Protein AF-A0A368FQ56-F1 (afdb_monomer_lite)

Structure (mmCIF, N/CA/C/O backbone):
data_AF-A0A368FQ56-F1
#
_entry.id   AF-A0A368FQ56-F1
#
loop_
_atom_site.group_PDB
_atom_site.id
_atom_site.type_symbol
_atom_site.label_atom_id
_atom_site.label_alt_id
_atom_site.label_comp_id
_atom_site.label_asym_id
_atom_site.label_entity_id
_atom_site.label_seq_id
_atom_site.pdbx_PDB_ins_code
_atom_site.Cartn_x
_atom_site.Cartn_y
_atom_site.Cartn_z
_atom_site.occupancy
_atom_site.B_iso_or_equiv
_atom_site.auth_seq_id
_atom_site.auth_comp_id
_atom_site.auth_asym_id
_atom_site.auth_atom_id
_atom_site.pdbx_PDB_model_num
ATOM 1 N N . MET A 1 1 ? 8.717 9.131 -74.809 1.00 41.66 1 MET A N 1
ATOM 2 C CA . MET A 1 1 ? 8.271 9.823 -73.582 1.00 41.66 1 MET A CA 1
ATOM 3 C C . MET A 1 1 ? 9.511 10.234 -72.811 1.00 41.66 1 MET A C 1
ATOM 5 O O . MET A 1 1 ? 10.358 9.386 -72.573 1.00 41.66 1 MET A O 1
ATOM 9 N N . LYS A 1 2 ? 9.653 11.534 -72.541 1.00 42.66 2 LYS A N 1
ATOM 10 C CA . LYS A 1 2 ? 10.714 12.119 -71.710 1.00 42.66 2 LYS A CA 1
ATOM 11 C C . LYS A 1 2 ? 10.345 11.918 -70.238 1.00 42.66 2 LYS A C 1
ATOM 13 O O . LYS A 1 2 ? 9.193 12.180 -69.903 1.00 42.66 2 LYS A O 1
ATOM 18 N N . ILE A 1 3 ? 11.288 11.494 -69.399 1.00 42.38 3 ILE A N 1
ATOM 19 C CA . ILE A 1 3 ? 11.217 11.649 -67.939 1.00 42.38 3 ILE A CA 1
ATOM 20 C C . ILE A 1 3 ? 12.633 11.995 -67.458 1.00 42.38 3 ILE A C 1
ATOM 22 O O . ILE A 1 3 ? 13.556 11.201 -67.629 1.00 42.38 3 ILE A O 1
ATOM 26 N N . ASP A 1 4 ? 12.783 13.206 -66.926 1.00 38.09 4 ASP A N 1
ATOM 27 C CA . ASP A 1 4 ? 14.009 13.772 -66.355 1.00 38.09 4 ASP A CA 1
ATOM 28 C C . ASP A 1 4 ? 14.318 13.188 -64.958 1.00 38.09 4 ASP A C 1
ATOM 30 O O . ASP A 1 4 ? 13.385 12.839 -64.226 1.00 38.09 4 ASP A O 1
ATOM 34 N N . PRO A 1 5 ? 15.591 13.130 -64.519 1.00 49.84 5 PRO A N 1
ATOM 35 C CA . PRO A 1 5 ? 15.932 12.857 -63.129 1.00 49.84 5 PRO A CA 1
ATOM 36 C C . PRO A 1 5 ? 15.922 14.149 -62.288 1.00 49.84 5 PRO A C 1
ATOM 38 O O . PRO A 1 5 ? 16.496 15.172 -62.655 1.00 49.84 5 PRO A O 1
ATOM 41 N N . SER A 1 6 ? 15.263 14.078 -61.130 1.00 39.19 6 SER A N 1
ATOM 42 C CA . SER A 1 6 ? 15.108 15.159 -60.146 1.00 39.19 6 SER A CA 1
ATOM 43 C C . SER A 1 6 ? 16.442 15.562 -59.485 1.00 39.19 6 SER A C 1
ATOM 45 O O . SER A 1 6 ? 17.141 14.682 -58.977 1.00 39.19 6 SER A O 1
ATOM 47 N N . PRO A 1 7 ? 16.775 16.865 -59.378 1.00 48.88 7 PRO A N 1
ATOM 48 C CA . PRO A 1 7 ? 17.909 17.353 -58.598 1.00 48.88 7 PRO A CA 1
ATOM 49 C C . PRO A 1 7 ? 17.461 17.673 -57.164 1.00 48.88 7 PRO A C 1
ATOM 51 O O . PRO A 1 7 ? 16.471 18.371 -56.954 1.00 48.88 7 PRO A O 1
ATOM 54 N N . GLY A 1 8 ? 18.171 17.167 -56.155 1.00 39.09 8 GLY A N 1
ATOM 55 C CA . GLY A 1 8 ? 17.802 17.447 -54.765 1.00 39.09 8 GLY A CA 1
ATOM 56 C C . GLY A 1 8 ? 18.634 16.739 -53.704 1.00 39.09 8 GLY A C 1
ATOM 57 O O . GLY A 1 8 ? 18.076 16.266 -52.722 1.00 39.09 8 GLY A O 1
ATOM 58 N N . ALA A 1 9 ? 19.950 16.646 -53.892 1.00 37.28 9 ALA A N 1
ATOM 59 C CA . ALA A 1 9 ? 20.878 16.353 -52.806 1.00 37.28 9 ALA A CA 1
ATOM 60 C C . ALA A 1 9 ? 21.742 17.598 -52.604 1.00 37.28 9 ALA A C 1
ATOM 62 O O . ALA A 1 9 ? 22.669 17.859 -53.367 1.00 37.28 9 ALA A O 1
ATOM 63 N N . THR A 1 10 ? 21.384 18.412 -51.616 1.00 44.00 10 THR A N 1
ATOM 64 C CA . THR A 1 10 ? 22.212 19.510 -51.122 1.00 44.00 10 THR A CA 1
ATOM 65 C C . THR A 1 10 ? 23.505 18.908 -50.576 1.00 44.00 10 THR A C 1
ATOM 67 O O . THR A 1 10 ? 23.530 18.355 -49.477 1.00 44.00 10 THR A O 1
ATOM 70 N N . ALA A 1 11 ? 24.574 18.974 -51.367 1.00 46.12 11 ALA A N 1
ATOM 71 C CA . ALA A 1 11 ? 25.928 18.773 -50.885 1.00 46.12 11 ALA A CA 1
ATOM 72 C C . ALA A 1 11 ? 26.263 19.948 -49.954 1.00 46.12 11 ALA A C 1
ATOM 74 O O . ALA A 1 11 ? 26.478 21.069 -50.413 1.00 46.12 11 ALA A O 1
ATOM 75 N N . LEU A 1 12 ? 26.237 19.702 -48.642 1.00 46.72 12 LEU A N 1
ATOM 76 C CA . LEU A 1 12 ? 26.896 20.579 -47.677 1.00 46.72 12 LEU A CA 1
ATOM 77 C C . LEU A 1 12 ? 28.390 20.562 -47.997 1.00 46.72 12 LEU A C 1
ATOM 79 O O . LEU A 1 12 ? 28.964 19.496 -48.224 1.00 46.72 12 LEU A O 1
ATOM 83 N N . SER A 1 13 ? 28.987 21.746 -48.104 1.00 50.53 13 SER A N 1
ATOM 84 C CA . SER A 1 13 ? 30.355 21.887 -48.589 1.00 50.53 13 SER A CA 1
ATOM 85 C C . SER A 1 13 ? 31.344 21.225 -47.624 1.00 50.53 13 SER A C 1
ATOM 87 O O . SER A 1 13 ? 31.240 21.391 -46.410 1.00 50.53 13 SER A O 1
ATOM 89 N N . GLU A 1 14 ? 32.341 20.520 -48.162 1.00 54.88 14 GLU A N 1
ATOM 90 C CA . GLU A 1 14 ? 33.406 19.852 -47.391 1.00 54.88 14 GLU A CA 1
ATOM 91 C C . GLU A 1 14 ? 34.167 20.817 -46.453 1.00 54.88 14 GLU A C 1
ATOM 93 O O . GLU A 1 14 ? 34.749 20.395 -45.456 1.00 54.88 14 GLU A O 1
ATOM 98 N N . LYS A 1 15 ? 34.087 22.133 -46.704 1.00 53.28 15 LYS A N 1
ATOM 99 C CA . LYS A 1 15 ? 34.683 23.187 -45.868 1.00 53.28 15 LYS A CA 1
ATOM 100 C C . LYS A 1 15 ? 33.941 23.430 -44.547 1.00 53.28 15 LYS A C 1
ATOM 102 O O . LYS A 1 15 ? 34.582 23.757 -43.556 1.00 53.28 15 LYS A O 1
ATOM 107 N N . GLU A 1 16 ? 32.622 23.230 -44.490 1.00 52.03 16 GLU A N 1
ATOM 108 C CA . GLU A 1 16 ? 31.846 23.390 -43.244 1.00 52.03 16 GLU A CA 1
ATOM 109 C C . GLU A 1 16 ? 32.043 22.194 -42.296 1.00 52.03 16 GLU A C 1
ATOM 111 O O . GLU A 1 16 ? 31.983 22.336 -41.074 1.00 52.03 16 GLU A O 1
ATOM 116 N N . THR A 1 17 ? 32.341 21.009 -42.837 1.00 55.44 17 THR A N 1
ATOM 117 C CA . THR A 1 17 ? 32.595 19.797 -42.044 1.00 55.44 17 THR A CA 1
ATOM 118 C C . THR A 1 17 ? 33.969 19.775 -41.368 1.00 55.44 17 THR A C 1
ATOM 120 O O . THR A 1 17 ? 34.094 19.188 -40.290 1.00 55.44 17 THR A O 1
ATOM 123 N N . GLU A 1 18 ? 34.982 20.439 -41.934 1.00 57.78 18 GLU A N 1
ATOM 124 C CA . GLU A 1 18 ? 36.333 20.483 -41.351 1.00 57.78 18 GLU A CA 1
ATOM 125 C C . GLU A 1 18 ? 36.467 21.470 -40.176 1.00 57.78 18 GLU A C 1
ATOM 127 O O . GLU A 1 18 ? 37.227 21.203 -39.245 1.00 57.78 18 GLU A O 1
ATOM 132 N N . GLU A 1 19 ? 35.687 22.556 -40.135 1.00 60.00 19 GLU A N 1
ATOM 133 C CA . GLU A 1 19 ? 35.720 23.518 -39.016 1.00 60.00 19 GLU A CA 1
ATOM 134 C C . GLU A 1 19 ? 34.880 23.081 -37.801 1.00 60.00 19 GLU A C 1
ATOM 136 O O . GLU A 1 19 ? 35.208 23.402 -36.654 1.00 60.00 19 GLU A O 1
ATOM 141 N N . LEU A 1 20 ? 33.816 22.300 -38.015 1.00 60.41 20 LEU A N 1
ATOM 142 C CA . LEU A 1 20 ? 32.928 21.817 -36.947 1.00 60.41 20 LEU A CA 1
ATOM 143 C C . LEU A 1 20 ? 33.503 20.619 -36.172 1.00 60.41 20 LEU A C 1
ATOM 145 O O . LEU A 1 20 ? 33.199 20.443 -34.989 1.00 60.41 20 LEU A O 1
ATOM 149 N N . PHE A 1 21 ? 34.362 19.808 -36.795 1.00 69.38 21 PHE A N 1
ATOM 150 C CA . PHE A 1 21 ? 34.923 18.597 -36.184 1.00 69.38 21 PHE A CA 1
ATOM 151 C C . PHE A 1 21 ? 35.849 18.876 -34.974 1.00 69.38 21 PHE A C 1
ATOM 153 O O . PHE A 1 21 ? 35.665 18.244 -33.926 1.00 69.38 21 PHE A O 1
ATOM 160 N N . PRO A 1 22 ? 36.773 19.861 -35.015 1.00 70.81 22 PRO A N 1
ATOM 161 C CA . PRO A 1 22 ? 37.577 20.249 -33.854 1.00 70.81 22 PRO A CA 1
ATOM 162 C C . PRO A 1 22 ? 36.738 20.809 -32.697 1.00 70.81 22 PRO A C 1
ATOM 164 O O . PRO A 1 22 ? 37.077 20.599 -31.531 1.00 70.81 22 PRO A O 1
ATOM 167 N N . VAL A 1 23 ? 35.637 21.507 -32.997 1.00 70.38 23 VAL A N 1
ATOM 168 C CA . VAL A 1 23 ? 34.722 22.074 -31.991 1.00 70.38 23 VAL A CA 1
ATOM 169 C C . VAL A 1 23 ? 33.925 20.967 -31.301 1.00 70.38 23 VAL A C 1
ATOM 171 O O . VAL A 1 23 ? 33.844 20.943 -30.072 1.00 70.38 23 VAL A O 1
ATOM 174 N N . LEU A 1 24 ? 33.414 19.999 -32.068 1.00 67.94 24 LEU A N 1
ATOM 175 C CA . LEU A 1 24 ? 32.705 18.836 -31.532 1.00 67.94 24 LEU A CA 1
ATOM 176 C C . LEU A 1 24 ? 33.621 17.966 -30.659 1.00 67.94 24 LEU A C 1
ATOM 178 O O . LEU A 1 24 ? 33.216 17.502 -29.593 1.00 67.94 24 LEU A O 1
ATOM 182 N N . CYS A 1 25 ? 34.876 17.788 -31.081 1.00 71.44 25 CYS A N 1
ATOM 183 C CA . CYS A 1 25 ? 35.875 17.027 -30.335 1.00 71.44 25 CYS A CA 1
ATOM 184 C C . CYS A 1 25 ? 36.226 17.716 -29.004 1.00 71.44 25 CYS A C 1
ATOM 186 O O . CYS A 1 25 ? 36.237 17.065 -27.960 1.00 71.44 25 CYS A O 1
ATOM 188 N N . LYS A 1 26 ? 36.392 19.049 -29.003 1.00 73.69 26 LYS A N 1
ATOM 189 C CA . LYS A 1 26 ? 36.575 19.846 -27.774 1.00 73.69 26 LYS A CA 1
ATOM 190 C C . LYS A 1 26 ? 35.371 19.752 -26.836 1.00 73.69 26 LYS A C 1
ATOM 192 O O . LYS A 1 26 ? 35.560 19.617 -25.628 1.00 73.69 26 LYS A O 1
ATOM 197 N N . PHE A 1 27 ? 34.150 19.777 -27.372 1.00 74.69 27 PHE A N 1
ATOM 198 C CA . PHE A 1 27 ? 32.929 19.639 -26.575 1.00 74.69 27 PHE A CA 1
ATOM 199 C C . PHE A 1 27 ? 32.831 18.252 -25.923 1.00 74.69 27 PHE A C 1
ATOM 201 O O . PHE A 1 27 ? 32.622 18.150 -24.717 1.00 74.69 27 PHE A O 1
ATOM 208 N N . GLN A 1 28 ? 33.104 17.183 -26.677 1.00 74.88 28 GLN A N 1
ATOM 209 C CA . GLN A 1 28 ? 33.155 15.819 -26.139 1.00 74.88 28 GLN A CA 1
ATOM 210 C C . GLN A 1 28 ? 34.255 15.642 -25.085 1.00 74.88 28 GLN A C 1
ATOM 212 O O . GLN A 1 28 ? 34.084 14.894 -24.124 1.00 74.88 28 GLN A O 1
ATOM 217 N N . GLN A 1 29 ? 35.397 16.311 -25.242 1.00 77.06 29 GLN A N 1
ATOM 218 C CA . GLN A 1 29 ? 36.490 16.258 -24.271 1.00 77.06 29 GLN A CA 1
ATOM 219 C C . GLN A 1 29 ? 36.139 17.016 -22.983 1.00 77.06 29 GLN A C 1
ATOM 221 O O . GLN A 1 29 ? 36.455 16.542 -21.891 1.00 77.06 29 GLN A O 1
ATOM 226 N N . ALA A 1 30 ? 35.423 18.139 -23.099 1.00 81.06 30 ALA A N 1
ATOM 227 C CA . ALA A 1 30 ? 34.877 18.876 -21.963 1.00 81.06 30 ALA A CA 1
ATOM 228 C C . ALA A 1 30 ? 33.796 18.074 -21.221 1.00 81.06 30 ALA A C 1
ATOM 230 O O . ALA A 1 30 ? 33.823 18.020 -19.994 1.00 81.06 30 ALA A O 1
ATOM 231 N N . GLU A 1 31 ? 32.901 17.386 -21.936 1.00 85.69 31 GLU A N 1
ATOM 232 C CA . GLU A 1 31 ? 31.911 16.490 -21.324 1.00 85.69 31 GLU A CA 1
ATOM 233 C C . GLU A 1 31 ? 32.574 15.307 -20.613 1.00 85.69 31 GLU A C 1
ATOM 235 O O . GLU A 1 31 ? 32.232 15.014 -19.469 1.00 85.69 31 GLU A O 1
ATOM 240 N N . LYS A 1 32 ? 33.574 14.666 -21.234 1.00 83.75 32 LYS A N 1
ATOM 241 C CA . LYS A 1 32 ? 34.347 13.588 -20.596 1.00 83.75 32 LYS A CA 1
ATOM 242 C C . LYS A 1 32 ? 35.031 14.071 -19.320 1.00 83.75 32 LYS A C 1
ATOM 244 O O . LYS A 1 32 ? 34.942 13.398 -18.293 1.00 83.75 32 LYS A O 1
ATOM 249 N N . LYS A 1 33 ? 35.647 15.256 -19.355 1.00 89.19 33 LYS A N 1
ATOM 250 C CA . LYS A 1 33 ? 36.251 15.879 -18.173 1.00 89.19 33 LYS A CA 1
ATOM 251 C C . LYS A 1 33 ? 35.205 16.152 -17.089 1.00 89.19 33 LYS A C 1
ATOM 253 O O . LYS A 1 33 ? 35.388 15.717 -15.962 1.00 89.19 33 LYS A O 1
ATOM 258 N N . ALA A 1 34 ? 34.062 16.738 -17.444 1.00 88.75 34 ALA A N 1
ATOM 259 C CA . ALA A 1 34 ? 32.971 16.990 -16.502 1.00 88.75 34 ALA A CA 1
ATOM 260 C C . ALA A 1 34 ? 32.409 15.696 -15.883 1.00 88.75 34 ALA A C 1
ATOM 262 O O . ALA A 1 34 ? 32.071 15.665 -14.699 1.00 88.75 34 ALA A O 1
ATOM 263 N N . THR A 1 35 ? 32.325 14.605 -16.654 1.00 87.69 35 THR A N 1
ATOM 264 C CA . THR A 1 35 ? 31.934 13.296 -16.112 1.00 87.69 35 THR A CA 1
ATOM 265 C C . THR A 1 35 ? 32.999 12.701 -15.194 1.00 87.69 35 THR A C 1
ATOM 267 O O . THR A 1 35 ? 32.636 12.118 -14.177 1.00 87.69 35 THR A O 1
ATOM 270 N N . SER A 1 36 ? 34.286 12.890 -15.501 1.00 91.88 36 SER A N 1
ATOM 271 C CA . SER A 1 36 ? 35.406 12.464 -14.652 1.00 91.88 36 SER A CA 1
ATOM 272 C C . SER A 1 36 ? 35.398 13.206 -13.316 1.00 91.88 36 SER A C 1
ATOM 274 O O . SER A 1 36 ? 35.384 12.572 -12.265 1.00 91.88 36 SER A O 1
ATOM 276 N N . ASP A 1 37 ? 35.275 14.534 -13.350 1.00 91.44 37 ASP A N 1
ATOM 277 C CA . ASP A 1 37 ? 35.214 15.382 -12.155 1.00 91.44 37 ASP A CA 1
ATOM 278 C C . ASP A 1 37 ? 34.005 15.008 -11.272 1.00 91.44 37 ASP A C 1
ATOM 280 O O . ASP A 1 37 ? 34.082 14.972 -10.042 1.00 91.44 37 ASP A O 1
ATOM 284 N N . ARG A 1 38 ? 32.870 14.656 -11.896 1.00 93.06 38 ARG A N 1
ATOM 285 C CA . ARG A 1 38 ? 31.676 14.180 -11.183 1.00 93.06 38 ARG A CA 1
ATOM 286 C C . ARG A 1 38 ? 31.885 12.810 -10.533 1.00 93.06 38 ARG A C 1
ATOM 288 O O . ARG A 1 38 ? 31.357 12.582 -9.445 1.00 93.06 38 ARG A O 1
ATOM 295 N N . LEU A 1 39 ? 32.617 11.903 -11.178 1.00 91.38 39 LEU A N 1
ATOM 296 C CA . LEU A 1 39 ? 32.958 10.599 -10.602 1.00 91.38 39 LEU A CA 1
ATOM 297 C C . LEU A 1 39 ? 33.908 10.749 -9.410 1.00 91.38 39 LEU A C 1
ATOM 299 O O . LEU A 1 39 ? 33.672 10.123 -8.378 1.00 91.38 39 LEU A O 1
ATOM 303 N N . GLU A 1 40 ? 34.905 11.629 -9.503 1.00 94.44 40 GLU A N 1
ATOM 304 C CA . GLU A 1 40 ? 35.813 11.933 -8.389 1.00 94.44 40 GLU A CA 1
ATOM 305 C C . GLU A 1 40 ? 35.074 12.554 -7.194 1.00 94.44 40 GLU A C 1
ATOM 307 O O . GLU A 1 40 ? 35.331 12.190 -6.043 1.00 94.44 40 GLU A O 1
ATOM 312 N N . ALA A 1 41 ? 34.101 13.437 -7.445 1.00 94.38 41 ALA A N 1
ATOM 313 C CA . ALA A 1 41 ? 33.246 13.990 -6.396 1.00 94.38 41 ALA A CA 1
ATOM 314 C C . ALA A 1 41 ? 32.419 12.899 -5.692 1.00 94.38 41 ALA A C 1
ATOM 316 O O . ALA A 1 41 ? 32.403 12.835 -4.463 1.00 94.38 41 ALA A O 1
ATOM 317 N N . ILE A 1 42 ? 31.802 11.989 -6.455 1.00 93.62 42 ILE A N 1
ATOM 318 C CA . ILE A 1 42 ? 31.056 10.849 -5.896 1.00 93.62 42 ILE A CA 1
ATOM 319 C C . ILE A 1 42 ? 31.981 9.930 -5.085 1.00 93.62 42 ILE A C 1
ATOM 321 O O . ILE A 1 42 ? 31.589 9.429 -4.029 1.00 93.62 42 ILE A O 1
ATOM 325 N N . GLU A 1 43 ? 33.213 9.701 -5.541 1.00 94.94 43 GLU A N 1
ATOM 326 C CA . GLU A 1 43 ? 34.174 8.874 -4.811 1.00 94.94 43 GLU A CA 1
ATOM 327 C C . GLU A 1 43 ? 34.610 9.530 -3.490 1.00 94.94 43 GLU A C 1
ATOM 329 O O . GLU A 1 43 ? 34.751 8.850 -2.468 1.00 94.94 43 GLU A O 1
ATOM 334 N N . LYS A 1 44 ? 34.763 10.858 -3.476 1.00 95.94 44 LYS A N 1
ATOM 335 C CA . LYS A 1 44 ? 35.040 11.624 -2.257 1.00 95.94 44 LYS A CA 1
ATOM 336 C C . LYS A 1 44 ? 33.875 11.553 -1.267 1.00 95.94 44 LYS A C 1
ATOM 338 O O . LYS A 1 44 ? 34.113 11.293 -0.087 1.00 95.94 44 LYS A O 1
ATOM 343 N N . ASP A 1 45 ? 32.641 11.704 -1.741 1.00 93.31 45 ASP A N 1
ATOM 344 C CA . ASP A 1 45 ? 31.434 11.589 -0.914 1.00 93.31 45 ASP A CA 1
ATOM 345 C C . ASP A 1 45 ? 31.287 10.177 -0.334 1.00 93.31 45 ASP A C 1
ATOM 347 O O . ASP A 1 45 ? 30.973 10.013 0.847 1.00 93.31 45 ASP A O 1
ATOM 351 N N . ARG A 1 46 ? 31.600 9.143 -1.126 1.00 95.00 46 ARG A N 1
ATOM 352 C CA . ARG A 1 46 ? 31.642 7.755 -0.649 1.00 95.00 46 ARG A CA 1
ATOM 353 C C . ARG A 1 46 ? 32.662 7.581 0.479 1.00 95.00 46 ARG A C 1
ATOM 355 O O . ARG A 1 46 ? 32.314 7.025 1.516 1.00 95.00 46 ARG A O 1
ATOM 362 N N . LYS A 1 47 ? 33.887 8.099 0.322 1.00 96.38 47 LYS A N 1
ATOM 363 C CA . LYS A 1 47 ? 34.924 8.036 1.373 1.00 96.38 47 LYS A CA 1
ATOM 364 C C . LYS A 1 47 ? 34.491 8.766 2.649 1.00 96.38 47 LYS A C 1
ATOM 366 O O . LYS A 1 47 ? 34.745 8.271 3.745 1.00 96.38 47 LYS A O 1
ATOM 371 N N . GLN A 1 48 ? 33.815 9.909 2.530 1.00 96.25 48 GLN A N 1
ATOM 372 C CA . GLN A 1 48 ? 33.274 10.634 3.686 1.00 96.25 48 GLN A CA 1
ATOM 373 C C . GLN A 1 48 ? 32.152 9.857 4.387 1.00 96.25 48 GLN A C 1
ATOM 375 O O . GLN A 1 48 ? 32.128 9.787 5.617 1.00 96.25 48 GLN A O 1
ATOM 380 N N . ALA A 1 49 ? 31.252 9.233 3.624 1.00 93.12 49 ALA A N 1
ATOM 381 C CA . ALA A 1 49 ? 30.203 8.381 4.174 1.00 93.12 49 ALA A CA 1
ATOM 382 C C . ALA A 1 49 ? 30.789 7.159 4.901 1.00 93.12 49 ALA A C 1
ATOM 384 O O . ALA A 1 49 ? 30.355 6.844 6.009 1.00 93.12 49 ALA A O 1
ATOM 385 N N . ASP A 1 50 ? 31.819 6.523 4.336 1.00 93.88 50 ASP A N 1
ATOM 386 C CA . ASP A 1 50 ? 32.509 5.388 4.958 1.00 93.88 50 ASP A CA 1
ATOM 387 C C . ASP A 1 50 ? 33.180 5.796 6.287 1.00 93.88 50 ASP A C 1
ATOM 389 O O . ASP A 1 50 ? 33.002 5.120 7.305 1.00 93.88 50 ASP A O 1
ATOM 393 N N . GLN A 1 51 ? 33.850 6.956 6.332 1.00 96.12 51 GLN A N 1
ATOM 394 C CA . GLN A 1 51 ? 34.404 7.521 7.575 1.00 96.12 51 GLN A CA 1
ATOM 395 C C . GLN A 1 51 ? 33.315 7.808 8.622 1.00 96.12 51 GLN A C 1
ATOM 397 O O . GLN A 1 51 ? 33.504 7.560 9.817 1.00 96.12 51 GLN A O 1
ATOM 402 N N . GLN A 1 52 ? 32.152 8.306 8.193 1.00 95.25 52 GLN A N 1
ATOM 403 C CA . GLN A 1 52 ? 31.023 8.570 9.084 1.00 95.25 52 GLN A CA 1
ATOM 404 C C . GLN A 1 52 ? 30.434 7.273 9.654 1.00 95.25 52 GLN A C 1
ATOM 406 O O . GLN A 1 52 ? 30.123 7.208 10.848 1.00 95.25 52 GLN A O 1
ATOM 411 N N . VAL A 1 53 ? 30.313 6.227 8.833 1.00 95.25 53 VAL A N 1
ATOM 412 C CA . VAL A 1 53 ? 29.874 4.899 9.277 1.00 95.25 53 VAL A CA 1
ATOM 413 C C . VAL A 1 53 ? 30.852 4.337 10.308 1.00 95.25 53 VAL A C 1
ATOM 415 O O . VAL A 1 53 ? 30.406 3.881 11.360 1.00 95.25 53 VAL A O 1
ATOM 418 N N . GLU A 1 54 ? 32.162 4.441 10.075 1.00 95.56 54 GLU A N 1
ATOM 419 C CA . GLU A 1 54 ? 33.185 3.978 11.022 1.00 95.56 54 GLU A CA 1
ATOM 420 C C . GLU A 1 54 ? 33.150 4.745 12.361 1.00 95.56 54 GLU A C 1
ATOM 422 O O . GLU A 1 54 ? 33.283 4.167 13.445 1.00 95.56 54 GLU A O 1
ATOM 427 N N . ALA A 1 55 ? 32.909 6.057 12.326 1.00 94.81 55 ALA A N 1
ATOM 428 C CA . ALA A 1 55 ? 32.739 6.847 13.544 1.00 94.81 55 ALA A CA 1
ATOM 429 C C . ALA A 1 55 ? 31.492 6.411 14.340 1.00 94.81 55 ALA A C 1
ATOM 431 O O . ALA A 1 55 ? 31.526 6.301 15.573 1.00 94.81 55 ALA A O 1
ATOM 432 N N . LEU A 1 56 ? 30.385 6.130 13.645 1.00 92.81 56 LEU A N 1
ATOM 433 C CA . LEU A 1 56 ? 29.139 5.674 14.260 1.00 92.81 56 LEU A CA 1
ATOM 434 C C . LEU A 1 56 ? 29.249 4.250 14.822 1.00 92.81 56 LEU A C 1
ATOM 436 O O . LEU A 1 56 ? 28.687 3.982 15.890 1.00 92.81 56 LEU A O 1
ATOM 440 N N . THR A 1 57 ? 29.985 3.348 14.169 1.00 93.19 57 THR A N 1
ATOM 441 C CA . THR A 1 57 ? 30.235 1.995 14.692 1.00 93.19 57 THR A CA 1
ATOM 442 C C . THR A 1 57 ? 31.082 2.044 15.962 1.00 93.19 57 THR A C 1
ATOM 444 O O . THR A 1 57 ? 30.652 1.491 16.978 1.00 93.19 57 THR A O 1
ATOM 447 N N . LYS A 1 58 ? 32.182 2.812 15.978 1.00 95.56 58 LYS A N 1
ATOM 448 C CA . LYS A 1 58 ? 32.999 3.032 17.190 1.00 95.56 58 LYS A CA 1
ATOM 449 C C . LYS A 1 58 ? 32.180 3.635 18.335 1.00 95.56 58 LYS A C 1
ATOM 451 O O . LYS A 1 58 ? 32.287 3.202 19.484 1.00 95.56 58 LYS A O 1
ATOM 456 N N . ARG A 1 59 ? 31.298 4.603 18.050 1.00 93.25 59 ARG A N 1
ATOM 457 C CA . ARG A 1 59 ? 30.399 5.187 19.067 1.00 93.25 59 ARG A CA 1
ATOM 458 C C . ARG A 1 59 ? 29.416 4.158 19.628 1.00 93.25 59 ARG A C 1
ATOM 460 O O . ARG A 1 59 ? 29.158 4.150 20.831 1.00 93.25 59 ARG A O 1
ATOM 467 N N . ARG A 1 60 ? 28.877 3.280 18.779 1.00 91.81 60 ARG A N 1
ATOM 468 C CA . ARG A 1 60 ? 27.974 2.199 19.198 1.00 91.81 60 ARG A CA 1
ATOM 469 C C . ARG A 1 60 ? 28.674 1.195 20.115 1.00 91.81 60 ARG A C 1
ATOM 471 O O . ARG A 1 60 ? 28.045 0.716 21.054 1.00 91.81 60 ARG A O 1
ATOM 478 N N . GLU A 1 61 ? 29.939 0.880 19.861 1.00 91.88 61 GLU A N 1
ATOM 479 C CA . GLU A 1 61 ? 30.738 -0.009 20.715 1.00 91.88 61 GLU A CA 1
ATOM 480 C C . GLU A 1 61 ? 31.031 0.612 22.081 1.00 91.88 61 GLU A C 1
ATOM 482 O O . GLU A 1 61 ? 30.779 -0.034 23.095 1.00 91.88 61 GLU A O 1
ATOM 487 N N . ARG A 1 62 ? 31.421 1.893 22.132 1.00 90.06 62 ARG A N 1
ATOM 488 C CA . ARG A 1 62 ? 31.602 2.617 23.406 1.00 90.06 62 ARG A CA 1
ATOM 489 C C . ARG A 1 62 ? 30.345 2.580 24.275 1.00 90.06 62 ARG A C 1
ATOM 491 O O . ARG A 1 62 ? 30.424 2.267 25.455 1.00 90.06 62 ARG A O 1
ATOM 498 N N . LEU A 1 63 ? 29.174 2.827 23.685 1.00 86.69 63 LEU A N 1
ATOM 499 C CA . LEU A 1 63 ? 27.899 2.765 24.410 1.00 86.69 63 LEU A CA 1
ATOM 500 C C . LEU A 1 63 ? 27.548 1.348 24.886 1.00 86.69 63 LEU A C 1
ATOM 502 O O . LEU A 1 63 ? 26.921 1.197 25.931 1.00 86.69 63 LEU A O 1
ATOM 506 N N . LYS A 1 64 ? 27.941 0.303 24.143 1.00 89.75 64 LYS A N 1
ATOM 507 C CA . LYS A 1 64 ? 27.779 -1.086 24.597 1.00 89.75 64 LYS A CA 1
ATOM 508 C C . LYS A 1 64 ? 28.691 -1.406 25.780 1.00 89.75 64 LYS A C 1
ATOM 510 O O . LYS A 1 64 ? 28.242 -2.117 26.672 1.00 89.75 64 LYS A O 1
ATOM 515 N N . ASN A 1 65 ? 29.921 -0.896 25.788 1.00 87.56 65 ASN A N 1
ATOM 516 C CA . ASN A 1 65 ? 30.861 -1.109 26.889 1.00 87.56 65 ASN A CA 1
ATOM 517 C C . ASN A 1 65 ? 30.402 -0.375 28.153 1.00 87.56 65 ASN A C 1
ATOM 519 O O . ASN A 1 65 ? 30.247 -1.029 29.174 1.00 87.56 65 ASN A O 1
ATOM 523 N N . ILE A 1 66 ? 30.007 0.901 28.046 1.00 86.56 66 ILE A N 1
ATOM 524 C CA . ILE A 1 66 ? 29.419 1.665 29.165 1.00 86.56 66 ILE A CA 1
ATOM 525 C C . ILE A 1 66 ? 28.182 0.951 29.723 1.00 86.56 66 ILE A C 1
ATOM 527 O O . ILE A 1 66 ? 28.003 0.841 30.931 1.00 86.56 66 ILE A O 1
ATOM 531 N N . LYS A 1 67 ? 27.318 0.424 28.844 1.00 84.44 67 LYS A N 1
ATOM 532 C CA . LYS A 1 67 ? 26.142 -0.333 29.280 1.00 84.44 67 LYS A CA 1
ATOM 533 C C . LYS A 1 67 ? 26.534 -1.606 30.044 1.00 84.44 67 LYS A C 1
ATOM 535 O O . LYS A 1 67 ? 25.926 -1.887 31.070 1.00 84.44 67 LYS A O 1
ATOM 540 N N . LYS A 1 68 ? 27.534 -2.353 29.567 1.00 81.75 68 LYS A N 1
ATOM 541 C CA . LYS A 1 68 ? 28.048 -3.544 30.262 1.00 81.75 68 LYS A CA 1
ATOM 542 C C . LYS A 1 68 ? 28.668 -3.193 31.615 1.00 81.75 68 LYS A C 1
ATOM 544 O O . LYS A 1 68 ? 28.371 -3.877 32.581 1.00 81.75 68 LYS A O 1
ATOM 549 N N . GLU A 1 69 ? 29.456 -2.123 31.689 1.00 75.56 69 GLU A N 1
ATOM 550 C CA . GLU A 1 69 ? 30.047 -1.614 32.936 1.00 75.56 69 GLU A CA 1
ATOM 551 C C . GLU A 1 69 ? 28.952 -1.233 33.947 1.00 75.56 69 GLU A C 1
ATOM 553 O O . GLU A 1 69 ? 28.976 -1.708 35.078 1.00 75.56 69 GLU A O 1
ATOM 558 N N . SER A 1 70 ? 27.904 -0.519 33.514 1.00 69.12 70 SER A N 1
ATOM 559 C CA . SER A 1 70 ? 26.758 -0.187 34.378 1.00 69.12 70 SER A CA 1
ATOM 560 C C . SER A 1 70 ? 25.915 -1.402 34.802 1.00 69.12 70 SER A C 1
ATOM 562 O O . SER A 1 70 ? 25.310 -1.395 35.867 1.00 69.12 70 SER A O 1
ATOM 564 N N . GLU A 1 71 ? 25.850 -2.459 33.983 1.00 66.50 71 GLU A N 1
ATOM 565 C CA . GLU A 1 71 ? 25.162 -3.714 34.332 1.00 66.50 71 GLU A CA 1
ATOM 566 C C . GLU A 1 71 ? 26.003 -4.587 35.282 1.00 66.50 71 GLU A C 1
ATOM 568 O O . GLU A 1 71 ? 25.443 -5.409 36.011 1.00 66.50 71 GLU A O 1
ATOM 573 N N . GLN A 1 72 ? 27.326 -4.400 35.290 1.00 59.69 72 GLN A N 1
ATOM 574 C CA . GLN A 1 72 ? 28.262 -5.067 36.191 1.00 59.69 72 GLN A CA 1
ATOM 575 C C . GLN A 1 72 ? 28.284 -4.391 37.573 1.00 59.69 72 GLN A C 1
ATOM 577 O O . GLN A 1 72 ? 28.176 -5.091 38.575 1.00 59.69 72 GLN A O 1
ATOM 582 N N . GLU A 1 73 ? 28.272 -3.052 37.641 1.00 57.81 73 GLU A N 1
ATOM 583 C CA . GLU A 1 73 ? 28.170 -2.305 38.912 1.00 57.81 73 GLU A CA 1
ATOM 584 C C . GLU A 1 73 ? 26.881 -2.619 39.697 1.00 57.81 73 GLU A C 1
ATOM 586 O O . GLU A 1 73 ? 26.872 -2.579 40.923 1.00 57.81 73 GLU A O 1
ATOM 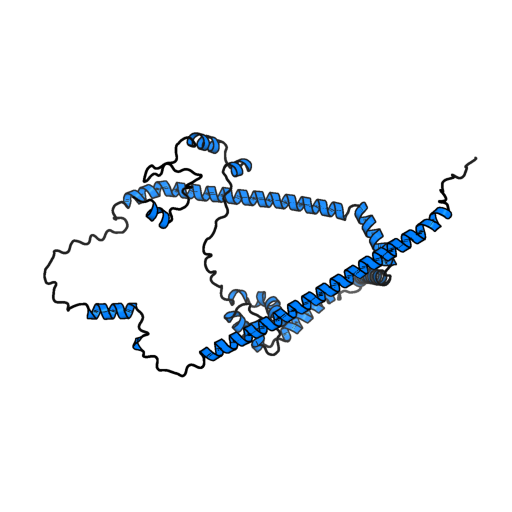591 N N . VAL A 1 74 ? 25.791 -3.002 39.020 1.00 56.41 74 VAL A N 1
ATOM 592 C CA . VAL A 1 74 ? 24.535 -3.418 39.681 1.00 56.41 74 VAL A CA 1
ATOM 593 C C . VAL A 1 74 ? 24.630 -4.829 40.292 1.00 56.41 74 VAL A C 1
ATOM 595 O O . VAL A 1 74 ? 23.803 -5.188 41.130 1.00 56.41 74 VAL A O 1
ATOM 598 N N . LYS A 1 75 ? 25.625 -5.641 39.907 1.00 49.97 75 LYS A N 1
ATOM 599 C CA . LYS A 1 75 ? 25.854 -6.988 40.464 1.00 49.97 75 LYS A CA 1
ATOM 600 C C . LYS A 1 75 ? 26.860 -7.025 41.614 1.00 49.97 75 LYS A C 1
ATOM 602 O O . LYS A 1 75 ? 26.791 -7.963 42.402 1.00 49.97 75 LYS A O 1
ATOM 607 N N . ASP A 1 76 ? 27.718 -6.017 41.748 1.00 44.34 76 ASP A N 1
ATOM 608 C CA . ASP A 1 76 ? 28.739 -5.937 42.802 1.00 44.34 76 ASP A CA 1
ATOM 609 C C . ASP A 1 76 ? 28.247 -5.203 44.069 1.00 44.34 76 ASP A C 1
ATOM 611 O O . ASP A 1 76 ? 29.008 -4.522 44.753 1.00 44.34 76 ASP A O 1
ATOM 615 N N . VAL A 1 77 ? 26.967 -5.369 44.427 1.00 44.22 77 VAL A N 1
ATOM 616 C CA . VAL A 1 77 ? 26.493 -5.091 45.792 1.00 44.22 77 VAL A CA 1
ATOM 617 C C . VAL A 1 77 ? 26.523 -6.410 46.572 1.00 44.22 77 VAL A C 1
ATOM 619 O O . VAL A 1 77 ? 25.753 -7.318 46.243 1.00 44.22 77 VAL A O 1
ATOM 622 N N . PRO A 1 78 ? 27.381 -6.561 47.600 1.00 46.50 78 PRO A N 1
ATOM 623 C CA . PRO A 1 78 ? 27.358 -7.733 48.457 1.00 46.50 78 PRO A CA 1
ATOM 624 C C . PRO A 1 78 ? 26.042 -7.773 49.227 1.00 46.50 78 PRO A C 1
ATOM 626 O O . PRO A 1 78 ? 25.577 -6.762 49.748 1.00 46.50 78 PRO A O 1
ATOM 629 N N . ASN A 1 79 ? 25.478 -8.974 49.285 1.00 43.12 79 ASN A N 1
ATOM 630 C CA . ASN A 1 79 ? 24.326 -9.394 50.068 1.00 43.12 79 ASN A CA 1
ATOM 631 C C . ASN A 1 79 ? 24.292 -8.730 51.463 1.00 43.12 79 ASN A C 1
ATOM 633 O O . ASN A 1 79 ? 24.954 -9.188 52.392 1.00 43.12 79 ASN A O 1
ATOM 637 N N . GLY A 1 80 ? 23.542 -7.635 51.589 1.00 36.69 80 GLY A N 1
ATOM 638 C CA . GLY A 1 80 ? 23.185 -7.013 52.857 1.00 36.69 80 GLY A CA 1
ATOM 639 C C . GLY A 1 80 ? 21.734 -7.350 53.162 1.00 36.69 80 GLY A C 1
ATOM 640 O O . GLY A 1 80 ? 20.859 -7.090 52.335 1.00 36.69 80 GLY A O 1
ATOM 641 N N . GLU A 1 81 ? 21.509 -7.972 54.317 1.00 44.72 81 GLU A N 1
ATOM 642 C CA . GLU A 1 81 ? 20.207 -8.350 54.867 1.00 44.72 81 GLU A CA 1
ATOM 643 C C . GLU A 1 81 ? 19.152 -7.270 54.595 1.00 44.72 81 GLU A C 1
ATOM 645 O O . GLU A 1 81 ? 19.229 -6.147 55.093 1.00 44.72 81 GLU A O 1
ATOM 650 N N . THR A 1 82 ? 18.151 -7.607 53.783 1.00 39.34 82 THR A N 1
ATOM 651 C CA . THR A 1 82 ? 16.966 -6.762 53.661 1.00 39.34 82 THR A CA 1
ATOM 652 C C . THR A 1 82 ? 16.076 -7.074 54.854 1.00 39.34 82 THR A C 1
ATOM 654 O O . THR A 1 82 ? 15.409 -8.103 54.898 1.00 39.34 82 THR A O 1
ATOM 657 N N . ASP A 1 83 ? 16.122 -6.195 55.856 1.00 42.88 83 ASP A N 1
ATOM 658 C CA . ASP A 1 83 ? 15.206 -6.182 56.994 1.00 42.88 83 ASP A CA 1
ATOM 659 C C . ASP A 1 83 ? 13.758 -6.273 56.470 1.00 42.88 83 ASP A C 1
ATOM 661 O O . ASP A 1 83 ? 13.256 -5.378 55.780 1.00 42.88 83 ASP A O 1
ATOM 665 N N . GLU A 1 84 ? 13.080 -7.389 56.767 1.00 44.94 84 GLU A N 1
ATOM 666 C CA . GLU A 1 84 ? 11.735 -7.734 56.277 1.00 44.94 84 GLU A CA 1
ATOM 667 C C . GLU A 1 84 ? 10.640 -6.724 56.688 1.00 44.94 84 GLU A C 1
ATOM 669 O O . GLU A 1 84 ? 9.472 -6.847 56.308 1.00 44.94 84 GLU A O 1
ATOM 674 N N . ARG A 1 85 ? 10.981 -5.678 57.445 1.00 53.81 85 ARG A N 1
ATOM 675 C CA . ARG A 1 85 ? 10.039 -4.661 57.934 1.00 53.81 85 ARG A CA 1
ATOM 676 C C . ARG A 1 85 ? 9.562 -3.679 56.862 1.00 53.81 85 ARG A C 1
ATOM 678 O O . ARG A 1 85 ? 8.522 -3.028 57.049 1.00 53.81 85 ARG A O 1
ATOM 685 N N . GLU A 1 86 ? 10.248 -3.577 55.725 1.00 53.81 86 GLU A N 1
ATOM 686 C CA . GLU A 1 86 ? 9.908 -2.572 54.710 1.00 53.81 86 GLU A CA 1
ATOM 687 C C . GLU A 1 86 ? 8.995 -3.057 53.577 1.00 53.81 86 GLU A C 1
ATOM 689 O O . GLU A 1 86 ? 8.326 -2.229 52.957 1.00 53.81 86 GLU A O 1
ATOM 694 N N . ASN A 1 87 ? 8.833 -4.371 53.391 1.00 53.06 87 ASN A N 1
ATOM 695 C CA . ASN A 1 87 ? 8.029 -4.947 52.301 1.00 53.06 87 ASN A CA 1
ATOM 696 C C . ASN A 1 87 ? 6.571 -5.268 52.685 1.00 53.06 87 ASN A C 1
ATOM 698 O O . ASN A 1 87 ? 5.922 -6.124 52.088 1.00 53.06 87 ASN A O 1
ATOM 702 N N . ILE A 1 88 ? 6.026 -4.578 53.690 1.00 67.62 88 ILE A N 1
ATOM 703 C CA . ILE A 1 88 ? 4.611 -4.704 54.048 1.00 67.62 88 ILE A CA 1
ATOM 704 C C . ILE A 1 88 ? 3.825 -3.692 53.204 1.00 67.62 88 ILE A C 1
ATOM 706 O O . ILE A 1 88 ? 4.014 -2.481 53.376 1.00 67.62 88 ILE A O 1
ATOM 710 N N . PRO A 1 89 ? 2.943 -4.144 52.296 1.00 74.50 89 PRO A N 1
ATOM 711 C CA . PRO A 1 89 ? 2.233 -3.253 51.395 1.00 74.50 89 PRO A CA 1
ATOM 712 C C . PRO A 1 89 ? 1.394 -2.234 52.179 1.00 74.50 89 PRO A C 1
ATOM 714 O O . PRO A 1 89 ? 0.794 -2.546 53.207 1.00 74.50 89 PRO A O 1
ATOM 717 N N . LEU A 1 90 ? 1.356 -0.993 51.684 1.00 60.41 90 LEU A N 1
ATOM 718 C CA . LEU A 1 90 ? 0.841 0.189 52.393 1.00 60.41 90 LEU A CA 1
ATOM 719 C C . LEU A 1 90 ? -0.543 -0.023 53.035 1.00 60.41 90 LEU A C 1
ATOM 721 O O . LEU A 1 90 ? -0.780 0.406 54.161 1.00 60.41 90 LEU A O 1
ATOM 725 N N . TRP A 1 91 ? -1.443 -0.736 52.353 1.00 71.19 91 TRP A N 1
ATOM 726 C CA . TRP A 1 91 ? -2.787 -1.052 52.851 1.00 71.19 91 TRP A CA 1
ATOM 727 C C . TRP A 1 91 ? -2.767 -1.885 54.142 1.00 71.19 91 TRP A C 1
ATOM 729 O O . TRP A 1 91 ? -3.606 -1.703 55.019 1.00 71.19 91 TRP A O 1
ATOM 739 N N . GLN A 1 92 ? -1.779 -2.760 54.295 1.00 75.88 92 GLN A N 1
ATOM 740 C CA . GLN A 1 92 ? -1.634 -3.656 55.434 1.00 75.88 92 GLN A CA 1
ATOM 741 C C . GLN A 1 92 ? -1.049 -2.915 56.648 1.00 75.88 92 GLN A C 1
ATOM 743 O O . GLN A 1 92 ? -1.494 -3.144 57.774 1.00 75.88 92 GLN A O 1
ATOM 748 N N . ARG A 1 93 ? -0.164 -1.928 56.423 1.00 74.81 93 ARG A N 1
ATOM 749 C CA . ARG A 1 93 ? 0.215 -0.940 57.454 1.00 74.81 93 ARG A CA 1
ATOM 750 C C . ARG A 1 93 ? -0.974 -0.086 57.881 1.00 74.81 93 ARG A C 1
ATOM 752 O O . ARG A 1 93 ? -1.173 0.089 59.074 1.00 74.81 93 ARG A O 1
ATOM 759 N N . ILE A 1 94 ? -1.793 0.388 56.939 1.00 72.31 94 ILE A N 1
ATOM 760 C CA . ILE A 1 94 ? -2.993 1.187 57.244 1.00 72.31 94 ILE A CA 1
ATOM 761 C C . ILE A 1 94 ? -3.986 0.384 58.099 1.00 72.31 94 ILE A C 1
ATOM 763 O O . ILE A 1 94 ? -4.530 0.910 59.067 1.00 72.31 94 ILE A O 1
ATOM 767 N N . ILE A 1 95 ? -4.191 -0.905 57.805 1.00 71.94 95 ILE A N 1
ATOM 768 C CA . ILE A 1 95 ? -5.058 -1.778 58.613 1.00 71.94 95 ILE A CA 1
ATOM 769 C C . ILE A 1 95 ? -4.477 -2.002 60.014 1.00 71.94 95 ILE A C 1
ATOM 771 O O . ILE A 1 95 ? -5.216 -1.911 60.994 1.00 71.94 95 ILE A O 1
ATOM 775 N N . ALA A 1 96 ? -3.174 -2.274 60.132 1.00 71.94 96 ALA A N 1
ATOM 776 C CA . ALA A 1 96 ? -2.519 -2.476 61.424 1.00 71.94 96 ALA A CA 1
ATOM 777 C C . ALA A 1 96 ? -2.528 -1.200 62.287 1.00 71.94 96 ALA A C 1
ATOM 779 O O . ALA A 1 96 ? -2.796 -1.268 63.489 1.00 71.94 96 ALA A O 1
ATOM 780 N N . GLU A 1 97 ? -2.313 -0.042 61.663 1.00 70.88 97 GLU A N 1
AT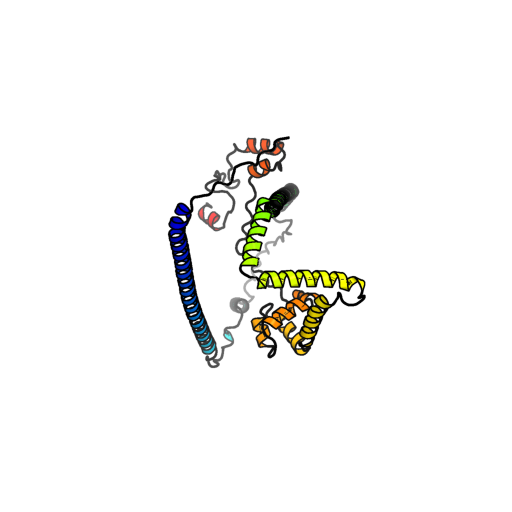OM 781 C CA . GLU A 1 97 ? -2.374 1.278 62.290 1.00 70.88 97 GLU A CA 1
ATOM 782 C C . GLU A 1 97 ? -3.800 1.595 62.758 1.00 70.88 97 GLU A C 1
ATOM 784 O O . GLU A 1 97 ? -3.991 1.981 63.905 1.00 70.88 97 GLU A O 1
ATOM 789 N N . ASN A 1 98 ? -4.827 1.337 61.939 1.00 65.81 98 ASN A N 1
ATOM 790 C CA . ASN A 1 98 ? -6.232 1.513 62.333 1.00 65.81 98 ASN A CA 1
ATOM 791 C C . ASN A 1 98 ? -6.635 0.583 63.485 1.00 65.81 98 ASN A C 1
ATOM 793 O O . ASN A 1 98 ? -7.430 0.957 64.346 1.00 65.81 98 ASN A O 1
ATOM 797 N N . LYS A 1 99 ? -6.055 -0.620 63.535 1.00 69.19 99 LYS A N 1
ATOM 798 C CA . LYS A 1 99 ? -6.294 -1.593 64.606 1.00 69.19 99 LYS A CA 1
ATOM 799 C C . LYS A 1 99 ? -5.612 -1.191 65.920 1.00 69.19 99 LYS A C 1
ATOM 801 O O . LYS A 1 99 ? -6.169 -1.461 66.977 1.00 69.19 99 LYS A O 1
ATOM 806 N N . LYS A 1 100 ? -4.453 -0.519 65.856 1.00 65.12 100 LYS A N 1
ATOM 807 C CA . LYS A 1 100 ? -3.750 0.070 67.016 1.00 65.12 100 LYS A CA 1
ATOM 808 C C . LYS A 1 100 ? -4.340 1.410 67.470 1.00 65.12 100 LYS A C 1
ATOM 810 O O . LYS A 1 100 ? -4.340 1.695 68.661 1.00 65.12 100 LYS A O 1
ATOM 815 N N . ARG A 1 101 ? -4.837 2.225 66.534 1.00 62.50 101 ARG A N 1
ATOM 816 C CA . ARG A 1 101 ? -5.443 3.543 66.792 1.00 62.50 101 ARG A CA 1
ATOM 817 C C . ARG A 1 101 ? -6.906 3.482 67.187 1.00 62.50 101 ARG A C 1
ATOM 819 O O . ARG A 1 101 ? -7.428 4.497 67.628 1.00 62.50 101 ARG A O 1
ATOM 826 N N . SER A 1 102 ? -7.574 2.340 67.035 1.00 40.88 102 SER A N 1
ATOM 827 C CA . SER A 1 102 ? -8.880 2.128 67.649 1.00 40.88 102 SER A CA 1
ATOM 828 C C . SER A 1 102 ? -8.675 1.918 69.153 1.00 40.88 102 SER A C 1
ATOM 830 O O . SER A 1 102 ? -8.321 0.803 69.544 1.00 40.88 102 SER A O 1
ATOM 832 N N . PRO A 1 103 ? -8.935 2.910 70.032 1.00 48.91 103 PRO A N 1
ATOM 833 C CA . PRO A 1 103 ? -9.180 2.588 71.428 1.00 48.91 103 PRO A CA 1
ATOM 834 C C . PRO A 1 103 ? -10.325 1.574 71.461 1.00 48.91 103 PRO A C 1
ATOM 836 O O . PRO A 1 103 ? -11.188 1.569 70.576 1.00 48.91 103 PRO A O 1
ATOM 839 N N . GLY A 1 104 ? -10.269 0.662 72.428 1.00 50.28 104 GLY A N 1
ATOM 840 C CA . GLY A 1 104 ? -11.162 -0.481 72.517 1.00 50.28 104 GLY A CA 1
ATOM 841 C C . GLY A 1 104 ? -12.619 -0.135 72.219 1.00 50.28 104 GLY A C 1
ATOM 842 O O . GLY A 1 104 ? -13.106 0.957 72.518 1.00 50.28 104 GLY A O 1
ATOM 843 N N . LYS A 1 105 ? -13.325 -1.111 71.649 1.00 52.59 105 LYS A N 1
ATOM 844 C CA . LYS A 1 105 ? -14.787 -1.186 71.660 1.00 52.59 105 LYS A CA 1
ATOM 845 C C . LYS A 1 105 ? -15.287 -1.051 73.111 1.00 52.59 105 LYS A C 1
ATOM 847 O O . LYS A 1 105 ? -15.512 -2.053 73.770 1.00 52.59 105 LYS A O 1
ATOM 852 N N . SER A 1 106 ? -15.375 0.169 73.638 1.00 50.31 106 SER A N 1
ATOM 853 C CA . SER A 1 106 ? -15.906 0.456 74.977 1.00 50.31 106 SER A CA 1
ATOM 854 C C . SER A 1 106 ? -16.263 1.935 75.199 1.00 50.31 106 SER A C 1
ATOM 856 O O . SER A 1 106 ? -16.251 2.420 76.324 1.00 50.31 106 SER A O 1
ATOM 858 N N . ARG A 1 107 ? -16.588 2.706 74.150 1.00 50.66 107 ARG A N 1
ATOM 859 C CA . ARG A 1 107 ? -17.173 4.056 74.316 1.00 50.66 107 ARG A CA 1
ATOM 860 C C . ARG A 1 107 ? -18.162 4.431 73.214 1.00 50.66 107 ARG A C 1
ATOM 862 O O . ARG A 1 107 ? -18.036 5.473 72.593 1.00 50.66 107 ARG A O 1
ATOM 869 N N . LEU A 1 108 ? -19.175 3.598 72.994 1.00 46.94 108 LEU A N 1
ATOM 870 C CA . LEU A 1 108 ? -20.430 4.019 72.354 1.00 46.94 108 LEU A CA 1
ATOM 871 C C . LEU A 1 108 ? -21.596 3.225 72.958 1.00 46.94 108 LEU A C 1
ATOM 873 O O . LEU A 1 108 ? -22.320 2.508 72.282 1.00 46.94 108 LEU A O 1
ATOM 877 N N . ALA A 1 109 ? -21.766 3.369 74.272 1.00 48.66 109 ALA A N 1
ATOM 878 C CA . ALA A 1 109 ? -23.014 3.057 74.968 1.00 48.66 109 ALA A CA 1
ATOM 879 C C . ALA A 1 109 ? -23.905 4.310 75.104 1.00 48.66 109 ALA A C 1
ATOM 881 O O . ALA A 1 109 ? -24.704 4.417 76.025 1.00 48.66 109 ALA A O 1
ATOM 882 N N . GLN A 1 110 ? -23.779 5.276 74.190 1.00 54.81 110 GLN A N 1
ATOM 883 C CA . GLN A 1 110 ? -24.805 6.293 73.978 1.00 54.81 110 GLN A CA 1
ATOM 884 C C . GLN A 1 110 ? -25.557 5.911 72.712 1.00 54.81 110 GLN A C 1
ATOM 886 O O . GLN A 1 110 ? -25.068 6.105 71.599 1.00 54.81 110 GLN A O 1
ATOM 891 N N . LYS A 1 111 ? -26.744 5.329 72.902 1.00 49.84 111 LYS A N 1
ATOM 892 C CA . LYS A 1 111 ? -27.732 5.138 71.843 1.00 49.84 111 LYS A CA 1
ATOM 893 C C . LYS A 1 111 ? -28.115 6.519 71.302 1.00 49.84 111 LYS A C 1
ATOM 895 O O . LYS A 1 111 ? -29.034 7.149 71.810 1.00 49.84 111 LYS A O 1
ATOM 900 N N . ARG A 1 112 ? -27.417 7.002 70.273 1.00 49.59 112 ARG A N 1
ATOM 901 C CA . ARG A 1 112 ? -28.078 7.882 69.307 1.00 49.59 112 ARG A CA 1
ATOM 902 C C . ARG A 1 112 ? -29.057 6.995 68.533 1.00 49.59 112 ARG A C 1
ATOM 904 O O . ARG A 1 112 ? -28.653 5.884 68.175 1.00 49.59 112 ARG A O 1
ATOM 911 N N . PRO A 1 113 ? -30.322 7.409 68.332 1.00 44.38 113 PRO A N 1
ATOM 912 C CA . PRO A 1 113 ? -31.225 6.648 67.481 1.00 44.38 113 PRO A CA 1
ATOM 913 C C . PRO A 1 113 ? -30.525 6.478 66.134 1.00 44.38 113 PRO A C 1
ATOM 915 O O . PRO A 1 113 ? -29.957 7.439 65.611 1.00 44.38 113 PRO A O 1
ATOM 918 N N . ALA A 1 114 ? -30.464 5.240 65.645 1.00 47.53 114 ALA A N 1
ATOM 919 C CA . ALA A 1 114 ? -29.909 4.958 64.335 1.00 47.53 114 ALA A CA 1
ATOM 920 C C . ALA A 1 114 ? -30.684 5.825 63.345 1.00 47.53 114 ALA A C 1
ATOM 922 O O . ALA A 1 114 ? -31.884 5.631 63.171 1.00 47.53 114 ALA A O 1
ATOM 923 N N . GLN A 1 115 ? -30.025 6.837 62.781 1.00 54.88 115 GLN A N 1
ATOM 924 C CA . GLN A 1 115 ? -30.609 7.585 61.687 1.00 54.88 115 GLN A CA 1
ATOM 925 C C . GLN A 1 115 ? -30.829 6.561 60.586 1.00 54.88 115 GLN A C 1
ATOM 927 O O . GLN A 1 115 ? -29.874 5.925 60.138 1.00 54.88 115 GLN A O 1
ATOM 932 N N . GLU A 1 116 ? -32.101 6.323 60.289 1.00 50.19 116 GLU A N 1
ATOM 933 C CA . GLU A 1 116 ? -32.570 5.315 59.358 1.00 50.19 116 GLU A CA 1
ATOM 934 C C . GLU A 1 116 ? -31.807 5.517 58.052 1.00 50.19 116 GLU A C 1
ATOM 936 O O . GLU A 1 116 ? -31.963 6.528 57.362 1.00 50.19 116 GLU A O 1
ATOM 941 N N . VAL A 1 117 ? -30.860 4.618 57.782 1.00 53.84 117 VAL A N 1
ATOM 942 C CA . VAL A 1 117 ? -30.080 4.657 56.554 1.00 53.84 117 VAL A CA 1
ATOM 943 C C . VAL A 1 117 ? -31.054 4.201 55.485 1.00 53.84 117 VAL A C 1
ATOM 945 O O . VAL A 1 117 ? -31.185 3.006 55.233 1.00 53.84 117 VAL A O 1
ATOM 948 N N . LEU A 1 118 ? -31.803 5.153 54.930 1.00 59.72 118 LEU A N 1
ATOM 949 C CA . LEU A 1 118 ? -32.626 4.942 53.752 1.00 59.72 118 LEU A CA 1
ATOM 950 C C . LEU A 1 118 ? -31.668 4.516 52.646 1.00 59.72 118 LEU A C 1
ATOM 952 O O . LEU A 1 118 ? -30.980 5.330 52.027 1.00 59.72 118 LEU A O 1
ATOM 956 N N . PHE A 1 119 ? -31.547 3.205 52.477 1.00 59.19 119 PHE A N 1
ATOM 957 C CA . PHE A 1 119 ? -30.869 2.608 51.351 1.00 59.19 119 PHE A CA 1
ATOM 958 C C . PHE A 1 119 ? -31.729 2.934 50.135 1.00 59.19 119 PHE A C 1
ATOM 960 O O . PHE A 1 119 ? -32.671 2.214 49.822 1.00 59.19 119 PHE A O 1
ATOM 967 N N . PHE A 1 120 ? -31.464 4.077 49.506 1.00 60.50 120 PHE A N 1
ATOM 968 C CA . PHE A 1 120 ? -32.074 4.388 48.227 1.00 60.50 120 PHE A CA 1
ATOM 969 C C . PHE A 1 120 ? -31.568 3.343 47.238 1.00 60.50 120 PHE A C 1
ATOM 971 O O . PHE A 1 120 ? -30.369 3.281 46.946 1.00 60.50 120 PHE A O 1
ATOM 978 N N . GLU A 1 121 ? -32.475 2.509 46.735 1.00 64.19 121 GLU A N 1
ATOM 979 C CA . GLU A 1 121 ? -32.195 1.712 45.552 1.00 64.19 121 GLU A CA 1
ATOM 980 C C . GLU A 1 121 ? -31.746 2.692 44.445 1.00 64.19 121 GLU A C 1
ATOM 982 O O . GLU A 1 121 ? -32.241 3.820 44.405 1.00 64.19 121 GLU A O 1
ATOM 987 N N . PRO A 1 122 ? -30.782 2.367 43.562 1.00 67.19 122 PRO A N 1
ATOM 988 C CA . PRO A 1 122 ? -30.224 3.340 42.611 1.00 67.19 122 PRO A CA 1
ATOM 989 C C . PRO A 1 122 ? -31.261 4.087 41.749 1.00 67.19 122 PRO A C 1
ATOM 991 O O . PRO A 1 122 ? -30.968 5.159 41.223 1.00 67.19 122 PRO A O 1
ATOM 994 N N . VAL A 1 123 ? -32.465 3.527 41.614 1.00 66.19 123 VAL A N 1
ATOM 995 C CA . VAL A 1 123 ? -33.645 4.103 40.951 1.00 66.19 123 VAL A CA 1
ATOM 996 C C . VAL A 1 123 ? -34.403 5.138 41.792 1.00 66.19 123 VAL A C 1
ATOM 998 O O . VAL A 1 123 ? -35.009 6.041 41.220 1.00 66.19 123 VAL A O 1
ATOM 1001 N N . ASP A 1 124 ? -34.312 5.053 43.115 1.00 72.81 124 ASP A N 1
ATOM 1002 C CA . ASP A 1 124 ? -35.022 5.895 44.086 1.00 72.81 124 ASP A CA 1
ATOM 1003 C C . ASP A 1 124 ? -34.187 7.091 44.556 1.00 72.81 124 ASP A C 1
ATOM 1005 O O . ASP A 1 124 ? -34.621 7.892 45.387 1.00 72.81 124 ASP A O 1
ATOM 1009 N N . ALA A 1 125 ? -32.976 7.240 44.014 1.00 77.62 125 ALA A N 1
ATOM 1010 C CA . ALA A 1 125 ? -32.144 8.402 44.265 1.00 77.62 125 ALA A CA 1
ATOM 1011 C C . ALA A 1 125 ? -32.878 9.692 43.827 1.00 77.62 125 ALA A C 1
ATOM 1013 O O . ALA A 1 125 ? -33.428 9.746 42.718 1.00 77.62 125 ALA A O 1
ATOM 1014 N N . PRO A 1 126 ? -32.866 10.762 44.646 1.00 77.62 126 PRO A N 1
ATOM 1015 C CA . PRO A 1 126 ? -33.511 12.024 44.296 1.00 77.62 126 PRO A CA 1
ATOM 1016 C C . PRO A 1 126 ? -33.073 12.530 42.910 1.00 77.62 126 PRO A C 1
ATOM 1018 O O . PRO A 1 126 ? -31.883 12.675 42.634 1.00 77.62 126 PRO A O 1
ATOM 1021 N N . GLY A 1 127 ? -34.038 12.781 42.018 1.00 77.81 127 GLY A N 1
ATOM 1022 C CA . GLY A 1 127 ? -33.799 13.243 40.641 1.00 77.81 127 GLY A CA 1
ATOM 1023 C C . GLY A 1 127 ? -33.581 12.143 39.586 1.00 77.81 127 GLY A C 1
ATOM 1024 O O . GLY A 1 127 ? -33.538 12.451 38.392 1.00 77.81 127 GLY A O 1
ATOM 1025 N N . MET A 1 128 ? -33.507 10.863 39.973 1.00 84.88 128 MET A N 1
ATOM 1026 C CA . MET A 1 128 ? -33.340 9.739 39.039 1.00 84.88 128 MET A CA 1
ATOM 1027 C C . MET A 1 128 ? -34.549 9.562 38.108 1.00 84.88 128 MET A C 1
ATOM 1029 O O . MET A 1 128 ? -34.396 9.366 36.902 1.00 84.88 128 MET A O 1
ATOM 1033 N N . SER A 1 129 ? -35.763 9.735 38.631 1.00 80.31 129 SER A N 1
ATOM 1034 C CA . SER A 1 129 ? -37.007 9.683 37.853 1.00 80.31 129 SER A CA 1
ATOM 1035 C C . SER A 1 129 ? -37.037 10.714 36.719 1.00 80.31 129 SER A C 1
ATOM 1037 O O . SER A 1 129 ? -37.483 10.415 35.608 1.00 80.31 129 SER A O 1
ATOM 1039 N N . ASP A 1 130 ? -36.520 11.920 36.965 1.00 84.25 130 ASP A N 1
ATOM 1040 C CA . ASP A 1 130 ? -36.450 12.980 35.957 1.00 84.25 130 ASP A CA 1
ATOM 1041 C C . ASP A 1 130 ? -35.350 12.715 34.927 1.00 84.25 130 ASP A C 1
ATOM 1043 O O . ASP A 1 130 ? -35.537 12.984 33.736 1.00 84.25 130 ASP A O 1
ATOM 1047 N N . LEU A 1 131 ? -34.227 12.126 35.350 1.00 84.31 131 LEU A N 1
ATOM 1048 C CA . LEU A 1 131 ? -33.175 11.668 34.445 1.00 84.31 131 LEU A CA 1
ATOM 1049 C C . LEU A 1 131 ? -33.683 10.567 33.505 1.00 84.31 131 LEU A C 1
ATOM 1051 O O . LEU A 1 131 ? -33.476 10.661 32.296 1.00 84.31 131 LEU A O 1
ATOM 1055 N N . LEU A 1 132 ? -34.403 9.568 34.022 1.00 84.56 132 LEU A N 1
ATOM 1056 C CA . LEU A 1 132 ? -34.973 8.477 33.224 1.00 84.56 132 LEU A CA 1
ATOM 1057 C C . LEU A 1 132 ? -36.020 8.985 32.220 1.00 84.56 132 LEU A C 1
ATOM 1059 O O . LEU A 1 132 ? -36.044 8.543 31.067 1.00 84.56 132 LEU A O 1
ATOM 1063 N N . LYS A 1 133 ? -36.846 9.967 32.608 1.00 85.56 133 LYS A N 1
ATOM 1064 C CA . LYS A 1 133 ? -37.778 10.647 31.690 1.00 85.56 133 LYS A CA 1
ATOM 1065 C C . LYS A 1 133 ? -37.036 11.395 30.578 1.00 85.56 133 LYS A C 1
ATOM 1067 O O . LYS A 1 133 ? -37.393 11.253 29.408 1.00 85.56 133 LYS A O 1
ATOM 1072 N N . LYS A 1 134 ? -35.970 12.132 30.913 1.00 84.69 134 LYS A N 1
ATOM 1073 C CA . LYS A 1 134 ? -35.106 12.806 29.924 1.00 84.69 134 LYS A CA 1
ATOM 1074 C C . LYS A 1 134 ? -34.395 11.802 29.016 1.00 84.69 134 LYS A C 1
ATOM 1076 O O . LYS A 1 134 ? -34.296 12.026 27.815 1.00 84.69 134 LYS A O 1
ATOM 1081 N N . GLN A 1 135 ? -33.952 10.664 29.545 1.00 84.69 135 GLN A N 1
ATOM 1082 C CA . GLN A 1 135 ? -33.306 9.611 28.763 1.00 84.69 135 GLN A CA 1
ATOM 1083 C C . GLN A 1 135 ? -34.274 8.938 27.780 1.00 84.69 135 GLN A C 1
ATOM 1085 O O . GLN A 1 135 ? -33.863 8.614 26.664 1.00 84.69 135 GLN A O 1
ATOM 1090 N N . ARG A 1 136 ? -35.557 8.770 28.138 1.00 86.88 136 ARG A N 1
ATOM 1091 C CA . ARG A 1 136 ? -36.579 8.243 27.213 1.00 86.88 136 ARG A CA 1
ATOM 1092 C C . ARG A 1 136 ? -36.739 9.109 25.965 1.00 86.88 136 ARG A C 1
ATOM 1094 O O . ARG A 1 136 ? -36.906 8.561 24.879 1.00 86.88 136 ARG A O 1
ATOM 1101 N N . THR A 1 137 ? -36.654 10.431 26.096 1.00 84.81 137 THR A N 1
ATOM 1102 C CA . THR A 1 137 ? -36.807 11.359 24.964 1.00 84.81 137 THR A CA 1
ATOM 1103 C C . THR A 1 137 ? -35.483 11.651 24.252 1.00 84.81 137 THR A C 1
ATOM 1105 O O . THR A 1 137 ? -35.452 11.772 23.028 1.00 84.81 137 THR A O 1
ATOM 1108 N N . PHE A 1 138 ? -34.372 11.719 24.988 1.00 88.06 138 PHE A N 1
ATOM 1109 C CA . PHE A 1 138 ? -33.042 11.993 24.440 1.00 88.06 138 PHE A CA 1
ATOM 1110 C C . PHE A 1 138 ? -32.407 10.773 23.758 1.00 88.06 138 PHE A C 1
ATOM 1112 O O . PHE A 1 138 ? -31.752 10.915 22.728 1.00 88.06 138 PHE A O 1
ATOM 1119 N N . GLY A 1 139 ? -32.616 9.564 24.285 1.00 87.44 139 GLY A N 1
ATOM 1120 C CA . GLY A 1 139 ? -32.000 8.333 23.781 1.00 87.44 139 GLY A CA 1
ATOM 1121 C C . GLY A 1 139 ? -32.261 8.056 22.292 1.00 87.44 139 GLY A C 1
ATOM 1122 O O . GLY A 1 139 ? -31.302 7.807 21.558 1.00 87.44 139 GLY A O 1
ATOM 1123 N N . PRO A 1 140 ? -33.517 8.126 21.806 1.00 92.88 140 PRO A N 1
ATOM 1124 C CA . PRO A 1 140 ? -33.823 7.981 20.383 1.00 92.88 140 PRO A CA 1
ATOM 1125 C C . PRO A 1 140 ? -33.160 9.057 19.514 1.00 92.88 140 PRO A C 1
ATOM 1127 O O . PRO A 1 140 ? -32.588 8.727 18.478 1.00 92.88 140 PRO A O 1
ATOM 1130 N N . LYS A 1 141 ? -33.158 10.321 19.965 1.00 90.06 141 LYS A N 1
ATOM 1131 C CA . LYS A 1 141 ? -32.507 11.438 19.256 1.00 90.06 141 LYS A CA 1
ATOM 1132 C C . LYS A 1 141 ? -30.994 11.237 19.152 1.00 90.06 141 LYS A C 1
ATOM 1134 O O . LYS A 1 141 ? -30.415 11.438 18.089 1.00 90.06 141 LYS A O 1
ATOM 1139 N N . LEU A 1 142 ? -30.357 10.770 20.228 1.00 90.06 142 LEU A N 1
ATOM 1140 C CA . LEU A 1 142 ? -28.931 10.451 20.233 1.00 90.06 142 LEU A CA 1
ATOM 1141 C C . LEU A 1 142 ? -28.605 9.318 19.253 1.00 90.06 142 LEU A C 1
ATOM 1143 O O . LEU A 1 142 ? -27.635 9.431 18.507 1.00 90.06 142 LEU A O 1
ATOM 1147 N N . ARG A 1 143 ? -29.414 8.249 19.218 1.00 92.50 143 ARG A N 1
ATOM 1148 C CA . ARG A 1 143 ? -29.232 7.153 18.251 1.00 92.50 143 ARG A CA 1
ATOM 1149 C C . ARG A 1 143 ? -29.344 7.647 16.812 1.00 92.50 143 ARG A C 1
ATOM 1151 O O . ARG A 1 143 ? -28.415 7.423 16.042 1.00 92.50 143 ARG A O 1
ATOM 1158 N N . GLN A 1 144 ? -30.390 8.407 16.489 1.00 91.25 144 GLN A N 1
ATOM 1159 C CA . GLN A 1 144 ? -30.564 8.992 15.156 1.00 91.25 144 GLN A CA 1
ATOM 1160 C C . GLN A 1 144 ? -29.392 9.900 14.764 1.00 91.25 144 GLN A C 1
ATOM 1162 O O . GLN A 1 144 ? -28.891 9.809 13.646 1.00 91.25 144 GLN A O 1
ATOM 1167 N N . MET A 1 145 ? -28.897 10.733 15.687 1.00 90.25 145 MET A N 1
ATOM 1168 C CA . MET A 1 145 ? -27.743 11.601 15.438 1.00 90.25 145 MET A CA 1
ATOM 1169 C C . MET A 1 145 ? -26.454 10.798 15.204 1.00 90.25 145 MET A C 1
ATOM 1171 O O . MET A 1 145 ? -25.672 11.121 14.308 1.00 90.25 145 MET A O 1
ATOM 1175 N N . VAL A 1 146 ? -26.216 9.740 15.985 1.00 92.56 146 VAL A N 1
ATOM 1176 C CA . VAL A 1 146 ? -25.046 8.862 15.819 1.00 92.56 146 VAL A CA 1
ATOM 1177 C C . VAL A 1 146 ? -25.110 8.114 14.487 1.00 92.56 146 VAL A C 1
ATOM 1179 O O . VAL A 1 146 ? -24.106 8.069 13.774 1.00 92.56 146 VAL A O 1
ATOM 1182 N N . GLU A 1 147 ? -26.275 7.580 14.126 1.00 92.69 147 GLU A N 1
ATOM 1183 C CA . GLU A 1 147 ? -26.519 6.909 12.846 1.00 92.69 147 GLU A CA 1
ATOM 1184 C C . GLU A 1 147 ? -26.374 7.867 11.667 1.00 92.69 147 GLU A C 1
ATOM 1186 O O . GLU A 1 147 ? -25.732 7.532 10.676 1.00 92.69 147 GLU A O 1
ATOM 1191 N N . PHE A 1 148 ? -26.919 9.080 11.769 1.00 89.94 148 PHE A N 1
ATOM 1192 C CA . PHE A 1 148 ? -26.747 10.125 10.764 1.00 89.94 148 PHE A CA 1
ATOM 1193 C C . PHE A 1 148 ? -25.267 10.470 10.575 1.00 89.94 148 PHE A C 1
ATOM 1195 O O . PHE A 1 148 ? -24.753 10.401 9.460 1.00 89.94 148 PHE A O 1
ATOM 1202 N N . ARG A 1 149 ? -24.536 10.719 11.668 1.00 84.50 149 ARG A N 1
ATOM 1203 C CA . ARG A 1 149 ? -23.095 11.000 11.610 1.00 84.50 149 ARG A CA 1
ATOM 1204 C C . ARG A 1 149 ? -22.306 9.840 11.000 1.00 84.50 149 ARG A C 1
ATOM 1206 O O . ARG A 1 149 ? -21.350 10.071 10.262 1.00 84.50 149 ARG A O 1
ATOM 1213 N N . HIS A 1 150 ? -22.681 8.599 11.308 1.00 88.38 150 HIS A N 1
ATOM 1214 C CA . HIS A 1 150 ? -22.055 7.422 10.714 1.00 88.38 150 HIS A CA 1
ATOM 1215 C C . HIS A 1 150 ? -22.339 7.326 9.211 1.00 88.38 150 HIS A C 1
ATOM 1217 O O . HIS A 1 150 ? -21.397 7.155 8.441 1.00 88.38 150 HIS A O 1
ATOM 1223 N N . ARG A 1 151 ? -23.596 7.511 8.791 1.00 91.75 151 ARG A N 1
ATOM 1224 C CA . ARG A 1 151 ? -23.999 7.513 7.377 1.00 91.75 151 ARG A CA 1
ATOM 1225 C C . ARG A 1 151 ? -23.237 8.559 6.571 1.00 91.75 151 ARG A C 1
ATOM 1227 O O . ARG A 1 151 ? -22.636 8.211 5.561 1.00 91.75 151 ARG A O 1
ATOM 1234 N N . VAL A 1 152 ? -23.183 9.798 7.061 1.00 89.25 152 VAL A N 1
ATOM 1235 C CA . VAL A 1 152 ? -22.431 10.888 6.421 1.00 89.25 152 VAL A CA 1
ATOM 1236 C C . VAL A 1 152 ? -20.953 10.524 6.284 1.00 89.25 152 VAL A C 1
ATOM 1238 O O . VAL A 1 152 ? -20.383 10.623 5.203 1.00 89.25 152 VAL A O 1
ATOM 1241 N N . LYS A 1 153 ? -20.332 10.015 7.355 1.00 87.38 153 LYS A N 1
ATOM 1242 C CA . LYS A 1 153 ? -18.924 9.599 7.331 1.00 87.38 153 LYS A CA 1
ATOM 1243 C C . LYS A 1 153 ? -18.654 8.505 6.292 1.00 87.38 153 LYS A C 1
ATOM 1245 O O . LYS A 1 153 ? -17.661 8.582 5.573 1.00 87.38 153 LYS A O 1
ATOM 1250 N N . VAL A 1 154 ? -19.513 7.488 6.227 1.00 90.31 154 VAL A N 1
ATOM 1251 C CA . VAL A 1 154 ? -19.388 6.392 5.254 1.00 90.31 154 VAL A CA 1
ATOM 1252 C C . VAL A 1 154 ? -19.568 6.911 3.828 1.00 90.31 154 VAL A C 1
ATOM 1254 O O . VAL A 1 154 ? -18.783 6.543 2.958 1.00 90.31 154 VAL A O 1
ATOM 1257 N N . ALA A 1 155 ? -20.530 7.806 3.596 1.0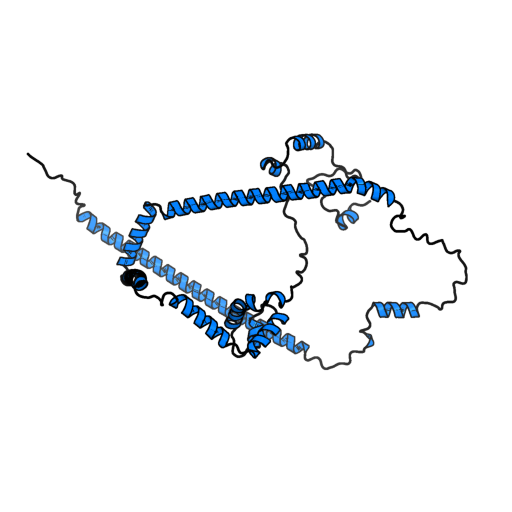0 90.06 155 ALA A N 1
ATOM 1258 C CA . ALA A 1 155 ? -20.744 8.428 2.293 1.00 90.06 155 ALA A CA 1
ATOM 1259 C C . ALA A 1 155 ? -19.523 9.242 1.833 1.00 90.06 155 ALA A C 1
ATOM 1261 O O . ALA A 1 155 ? -19.061 9.051 0.711 1.00 90.06 155 ALA A O 1
ATOM 1262 N N . CYS A 1 156 ? -18.925 10.059 2.711 1.00 86.12 156 CYS A N 1
ATOM 1263 C CA . CYS A 1 156 ? -17.692 10.791 2.397 1.00 86.12 156 CYS A CA 1
ATOM 1264 C C . CYS A 1 156 ? -16.532 9.854 2.032 1.00 86.12 156 CYS A C 1
ATOM 1266 O O . CYS A 1 156 ? -15.764 10.138 1.116 1.00 86.12 156 CYS A O 1
ATOM 1268 N N . TYR A 1 157 ? -16.378 8.735 2.745 1.00 89.19 157 TYR A N 1
ATOM 1269 C CA . TYR A 1 157 ? -15.331 7.759 2.434 1.00 89.19 157 TYR A CA 1
ATOM 1270 C C . TYR A 1 157 ? -15.562 7.071 1.098 1.00 89.19 157 TYR A C 1
ATOM 1272 O O . TYR A 1 157 ? -14.615 6.938 0.331 1.00 89.19 157 TYR A O 1
ATOM 1280 N N . LYS A 1 158 ? -16.807 6.689 0.808 1.00 91.19 158 LYS A N 1
ATOM 1281 C CA . LYS A 1 158 ? -17.173 6.092 -0.473 1.00 91.19 158 LYS A CA 1
ATOM 1282 C C . LYS A 1 158 ? -16.903 7.054 -1.633 1.00 91.19 158 LYS A C 1
ATOM 1284 O O . LYS A 1 158 ? -16.250 6.665 -2.590 1.00 91.19 158 LYS A O 1
ATOM 1289 N N . TYR A 1 159 ? -17.319 8.314 -1.504 1.00 93.06 159 TYR A N 1
ATOM 1290 C CA . TYR A 1 159 ? -17.053 9.344 -2.510 1.00 93.06 159 TYR A CA 1
ATOM 1291 C C . TYR A 1 159 ? -15.551 9.527 -2.763 1.00 93.06 159 TYR A C 1
ATOM 1293 O O . TYR A 1 159 ? -15.107 9.508 -3.908 1.00 93.06 159 TYR A O 1
ATOM 1301 N N . ASN A 1 160 ? -14.754 9.658 -1.698 1.00 92.06 160 ASN A N 1
ATOM 1302 C CA . ASN A 1 160 ? -13.306 9.799 -1.838 1.00 92.06 160 ASN A CA 1
ATOM 1303 C C . ASN A 1 160 ? -12.683 8.578 -2.520 1.00 92.06 160 ASN A C 1
ATOM 1305 O O . ASN A 1 160 ? -11.863 8.741 -3.418 1.00 92.06 160 ASN A O 1
ATOM 1309 N N . ASP A 1 161 ? -13.074 7.367 -2.125 1.00 92.62 161 ASP A N 1
ATOM 1310 C CA . ASP A 1 161 ? -12.579 6.128 -2.729 1.00 92.62 161 ASP A CA 1
ATOM 1311 C C . ASP A 1 161 ? -12.900 6.047 -4.231 1.00 92.62 161 ASP A C 1
ATOM 1313 O O . ASP A 1 161 ? -12.018 5.768 -5.046 1.00 92.62 161 ASP A O 1
ATOM 1317 N N . GLU A 1 162 ? -14.131 6.381 -4.621 1.00 93.19 162 GLU A N 1
ATOM 1318 C CA . GLU A 1 162 ? -14.565 6.421 -6.022 1.00 93.19 162 GLU A CA 1
ATOM 1319 C C . GLU A 1 162 ? -13.824 7.497 -6.830 1.00 93.19 162 GLU A C 1
ATOM 1321 O O . GLU A 1 162 ? -13.398 7.250 -7.968 1.00 93.19 162 GLU A O 1
ATOM 1326 N N . PHE A 1 163 ? -13.613 8.674 -6.234 1.00 93.38 163 PHE A N 1
ATOM 1327 C CA . PHE A 1 163 ? -12.855 9.767 -6.834 1.00 93.38 163 PHE A CA 1
ATOM 1328 C C . PHE A 1 163 ? -11.395 9.365 -7.074 1.00 93.38 163 PHE A C 1
ATOM 1330 O O . PHE A 1 163 ? -10.910 9.435 -8.206 1.00 93.38 163 PHE A O 1
ATOM 1337 N N . TYR A 1 164 ? -10.710 8.848 -6.046 1.00 94.56 164 TYR A N 1
ATOM 1338 C CA . TYR A 1 164 ? -9.330 8.369 -6.166 1.00 94.56 164 TYR A CA 1
ATOM 1339 C C . TYR A 1 164 ? -9.208 7.221 -7.166 1.00 94.56 164 TYR A C 1
ATOM 1341 O O . TYR A 1 164 ? -8.292 7.224 -7.989 1.00 94.56 164 TYR A O 1
ATOM 1349 N N . SER A 1 165 ? -10.143 6.273 -7.146 1.00 95.50 165 SER A N 1
ATOM 1350 C CA . SER A 1 165 ? -10.182 5.164 -8.101 1.00 95.50 165 SER A CA 1
ATOM 1351 C C . SER A 1 165 ? -10.325 5.658 -9.540 1.00 95.50 165 SER A C 1
ATOM 1353 O O . SER A 1 165 ? -9.708 5.118 -10.459 1.00 95.50 165 SER A O 1
ATOM 1355 N N . THR A 1 166 ? -11.103 6.716 -9.767 1.00 95.75 166 THR A N 1
ATOM 1356 C CA . THR A 1 166 ? -11.263 7.320 -11.095 1.00 95.75 166 THR A CA 1
ATOM 1357 C C . THR A 1 166 ? -10.005 8.059 -11.537 1.00 95.75 166 THR A C 1
ATOM 1359 O O . THR A 1 166 ? -9.488 7.763 -12.614 1.00 95.75 166 THR A O 1
ATOM 1362 N N . CYS A 1 167 ? -9.434 8.911 -10.683 1.00 96.50 167 CYS A N 1
ATOM 1363 C CA . CYS A 1 167 ? -8.162 9.579 -10.965 1.00 96.50 167 CYS A CA 1
ATOM 1364 C C . CYS A 1 167 ? -7.027 8.578 -11.234 1.00 96.50 167 CYS A C 1
ATOM 1366 O O . CYS A 1 167 ? -6.226 8.788 -12.144 1.00 96.50 167 CYS A O 1
ATOM 1368 N N . MET A 1 168 ? -6.974 7.470 -10.487 1.00 96.44 168 MET A N 1
ATOM 1369 C CA . MET A 1 168 ? -6.000 6.396 -10.693 1.00 96.44 168 MET A CA 1
ATOM 1370 C C . MET A 1 168 ? -6.184 5.724 -12.056 1.00 96.44 168 MET A C 1
ATOM 1372 O O . MET A 1 168 ? -5.213 5.549 -12.789 1.00 96.44 168 MET A O 1
ATOM 1376 N N . ARG A 1 169 ? -7.423 5.388 -12.441 1.00 96.88 169 ARG A N 1
ATOM 1377 C CA . ARG A 1 169 ? -7.708 4.823 -13.771 1.00 96.88 169 ARG A CA 1
ATOM 1378 C C . ARG A 1 169 ? -7.285 5.766 -14.893 1.00 96.88 169 ARG A C 1
ATOM 1380 O O . ARG A 1 169 ? -6.681 5.318 -15.865 1.00 96.88 169 ARG A O 1
ATOM 1387 N N . ASP A 1 170 ? -7.568 7.057 -14.761 1.00 96.69 170 ASP A N 1
ATOM 1388 C CA . ASP A 1 170 ? -7.178 8.047 -15.763 1.00 96.69 170 ASP A CA 1
ATOM 1389 C C . ASP A 1 170 ? -5.662 8.242 -15.824 1.00 96.69 170 ASP A C 1
ATOM 1391 O O . ASP A 1 170 ? -5.107 8.371 -16.917 1.00 96.69 170 ASP A O 1
ATOM 1395 N N . PHE A 1 171 ? -4.980 8.220 -14.678 1.00 97.00 171 PHE A N 1
ATOM 1396 C CA . PHE A 1 171 ? -3.522 8.227 -14.616 1.00 97.00 171 PHE A CA 1
ATOM 1397 C C . PHE A 1 171 ? -2.934 7.018 -15.347 1.00 97.00 171 PHE A C 1
ATOM 1399 O O . PHE A 1 171 ? -2.114 7.197 -16.244 1.00 97.00 171 PHE A O 1
ATOM 1406 N N . LEU A 1 172 ? -3.396 5.803 -15.033 1.00 97.12 172 LEU A N 1
ATOM 1407 C CA . LEU A 1 172 ? -2.922 4.580 -15.684 1.00 97.12 172 LEU A CA 1
ATOM 1408 C C . LEU A 1 172 ? -3.173 4.613 -17.193 1.00 97.12 172 LEU A C 1
ATOM 1410 O O . LEU A 1 172 ? -2.262 4.337 -17.966 1.00 97.12 172 LEU A O 1
ATOM 1414 N N . ARG A 1 173 ? -4.360 5.055 -17.626 1.00 97.44 173 ARG A N 1
ATOM 1415 C CA . ARG A 1 173 ? -4.689 5.206 -19.050 1.00 97.44 173 ARG A CA 1
ATOM 1416 C C . ARG A 1 173 ? -3.779 6.218 -19.749 1.00 97.44 173 ARG A C 1
ATOM 1418 O O . ARG A 1 173 ? -3.375 6.000 -20.888 1.00 97.44 173 ARG A O 1
ATOM 1425 N N . LYS A 1 174 ? -3.472 7.350 -19.107 1.00 97.19 174 LYS A N 1
ATOM 1426 C CA . LYS A 1 174 ? -2.545 8.356 -19.655 1.00 97.19 174 LYS A CA 1
ATOM 1427 C C . LYS A 1 174 ? -1.127 7.801 -19.758 1.00 97.19 174 LYS A C 1
ATOM 1429 O O . LYS A 1 174 ? -0.484 8.009 -20.785 1.00 97.19 174 LYS A O 1
ATOM 1434 N N . THR A 1 175 ? -0.674 7.078 -18.738 1.00 96.12 175 THR A N 1
ATOM 1435 C CA . THR A 1 175 ? 0.634 6.415 -18.723 1.00 96.12 175 THR A CA 1
ATOM 1436 C C . THR A 1 175 ? 0.727 5.388 -19.841 1.00 96.12 175 THR A C 1
ATOM 1438 O O . THR A 1 175 ? 1.623 5.494 -20.667 1.00 96.12 175 THR A O 1
ATOM 1441 N N . GLU A 1 176 ? -0.251 4.493 -19.965 1.00 96.19 176 GLU A N 1
ATOM 1442 C CA . GLU A 1 176 ? -0.306 3.488 -21.030 1.00 96.19 176 GLU A CA 1
ATOM 1443 C C . GLU A 1 176 ? -0.304 4.130 -22.427 1.00 96.19 176 GLU A C 1
ATOM 1445 O O . GLU A 1 176 ? 0.443 3.714 -23.309 1.00 96.19 176 GLU A O 1
ATOM 1450 N N . ARG A 1 177 ? -1.086 5.198 -22.638 1.00 96.12 177 ARG A N 1
ATOM 1451 C CA . ARG A 1 177 ? -1.080 5.949 -23.907 1.00 96.12 177 ARG A CA 1
ATOM 1452 C C . ARG A 1 177 ? 0.274 6.583 -24.214 1.00 96.12 177 ARG A C 1
ATOM 1454 O O . ARG A 1 177 ? 0.647 6.675 -25.381 1.00 96.12 177 ARG A O 1
ATOM 1461 N N . TRP A 1 178 ? 0.985 7.067 -23.198 1.00 93.31 178 TRP A N 1
ATOM 1462 C CA . TRP A 1 178 ? 2.316 7.643 -23.371 1.00 93.31 178 TRP A CA 1
ATOM 1463 C C . TRP A 1 178 ? 3.374 6.563 -23.619 1.00 93.31 178 TRP A C 1
ATOM 1465 O O . TRP A 1 178 ? 4.217 6.735 -24.496 1.00 93.31 178 TRP A O 1
ATOM 1475 N N . GLU A 1 179 ? 3.303 5.442 -22.900 1.00 93.00 179 GLU A N 1
ATOM 1476 C CA . GLU A 1 179 ? 4.167 4.271 -23.074 1.00 93.00 179 GLU A CA 1
ATOM 1477 C C . GLU A 1 179 ? 4.035 3.660 -24.466 1.00 93.00 179 GLU A C 1
ATOM 1479 O O . GLU A 1 179 ? 5.043 3.431 -25.133 1.00 93.00 179 GLU A O 1
ATOM 1484 N N . ASN A 1 180 ? 2.800 3.521 -24.940 1.00 93.31 180 ASN A N 1
ATOM 1485 C CA . ASN A 1 180 ? 2.473 3.026 -26.275 1.00 93.31 180 ASN A CA 1
ATOM 1486 C C . ASN A 1 180 ? 2.446 4.136 -27.337 1.00 93.31 180 ASN A C 1
ATOM 1488 O O . ASN A 1 180 ? 1.980 3.924 -28.457 1.00 93.31 180 ASN A O 1
ATOM 1492 N N . SER A 1 181 ? 2.909 5.345 -27.007 1.00 96.06 181 SER A N 1
ATOM 1493 C CA . SER A 1 181 ? 2.950 6.432 -27.977 1.00 96.06 181 SER A CA 1
ATOM 1494 C C . SER A 1 181 ? 3.977 6.108 -29.062 1.00 96.06 181 SER A C 1
ATOM 1496 O O . SER A 1 181 ? 5.140 5.871 -28.723 1.00 96.06 181 SER A O 1
ATOM 1498 N N . PRO A 1 182 ? 3.637 6.223 -30.360 1.00 94.69 182 PRO A N 1
ATOM 1499 C CA . PRO A 1 182 ? 4.570 5.914 -31.445 1.00 94.69 182 PRO A CA 1
ATOM 1500 C C . PRO A 1 182 ? 5.860 6.740 -31.353 1.00 94.69 182 PRO A C 1
ATOM 1502 O O . PRO A 1 182 ? 6.942 6.250 -31.667 1.00 94.69 182 PRO A O 1
ATOM 1505 N N . LYS A 1 183 ? 5.776 7.978 -30.839 1.00 95.69 183 LYS A N 1
ATOM 1506 C CA . LYS A 1 183 ? 6.944 8.836 -30.591 1.00 95.69 183 LYS A CA 1
ATOM 1507 C C . LYS A 1 183 ? 7.883 8.254 -29.533 1.00 95.69 183 LYS A C 1
ATOM 1509 O O . LYS A 1 183 ? 9.100 8.331 -29.705 1.00 95.69 183 LYS A O 1
ATOM 1514 N N . LYS A 1 184 ? 7.336 7.709 -28.441 1.00 94.88 184 LYS A N 1
ATOM 1515 C CA . LYS A 1 184 ? 8.128 7.077 -27.382 1.00 94.88 184 LYS A CA 1
ATOM 1516 C C . LYS A 1 184 ? 8.664 5.733 -27.855 1.00 94.88 184 LYS A C 1
ATOM 1518 O O . LYS A 1 184 ? 9.866 5.535 -27.782 1.00 94.88 184 LYS A O 1
ATOM 1523 N N . THR A 1 185 ? 7.826 4.874 -28.431 1.00 94.00 185 THR A N 1
ATOM 1524 C CA . THR A 1 185 ? 8.250 3.565 -28.948 1.00 94.00 185 THR A CA 1
ATOM 1525 C C . THR A 1 185 ? 9.380 3.696 -29.971 1.00 94.00 185 THR A C 1
ATOM 1527 O O . THR A 1 185 ? 10.380 2.994 -29.865 1.00 94.00 185 THR A O 1
ATOM 1530 N N . ALA A 1 186 ? 9.293 4.644 -30.912 1.00 95.00 186 ALA A N 1
ATOM 1531 C CA . ALA A 1 186 ? 10.362 4.893 -31.883 1.00 95.00 186 ALA A CA 1
ATOM 1532 C C . ALA A 1 186 ? 11.636 5.480 -31.246 1.00 95.00 186 ALA A C 1
ATOM 1534 O O . ALA A 1 186 ? 12.747 5.209 -31.702 1.00 95.00 186 ALA A O 1
ATOM 1535 N N . ARG A 1 187 ? 11.509 6.304 -30.197 1.00 94.56 187 ARG A N 1
ATOM 1536 C CA . ARG A 1 187 ? 12.661 6.798 -29.427 1.00 94.56 187 ARG A CA 1
ATOM 1537 C C . ARG A 1 187 ? 13.339 5.658 -28.671 1.00 94.56 187 ARG A C 1
ATOM 1539 O O . ARG A 1 187 ? 14.554 5.537 -28.752 1.00 94.56 187 ARG A O 1
ATOM 1546 N N . ASP A 1 188 ? 12.563 4.832 -27.983 1.00 93.19 188 ASP A N 1
ATOM 1547 C CA . ASP A 1 188 ? 13.059 3.712 -27.190 1.00 93.19 188 ASP A CA 1
ATOM 1548 C C . ASP A 1 188 ? 13.693 2.645 -28.090 1.00 93.19 188 ASP A C 1
ATOM 1550 O O . ASP A 1 188 ? 14.738 2.105 -27.740 1.00 93.19 188 ASP A O 1
ATOM 1554 N N . LEU A 1 189 ? 13.140 2.412 -29.287 1.00 93.12 189 LEU A N 1
ATOM 1555 C CA . LEU A 1 189 ? 13.744 1.551 -30.306 1.00 93.12 189 LEU A CA 1
ATOM 1556 C C . LEU A 1 189 ? 15.105 2.087 -30.770 1.00 93.12 189 LEU A C 1
ATOM 1558 O O . LEU A 1 189 ? 16.083 1.349 -30.742 1.00 93.12 189 LEU A O 1
ATOM 1562 N N . ARG A 1 190 ? 15.204 3.379 -31.112 1.00 93.69 190 ARG A N 1
ATOM 1563 C CA . ARG A 1 190 ? 16.489 3.993 -31.497 1.00 93.69 190 ARG A CA 1
ATOM 1564 C C . ARG A 1 190 ? 17.508 3.956 -30.363 1.00 93.69 190 ARG A C 1
ATOM 1566 O O . ARG A 1 190 ? 18.660 3.599 -30.579 1.00 93.69 190 ARG A O 1
ATOM 1573 N N . ASN A 1 191 ? 17.087 4.287 -29.143 1.00 92.56 191 ASN A N 1
ATOM 1574 C CA . ASN A 1 191 ? 17.945 4.197 -27.965 1.00 92.56 191 ASN A CA 1
ATOM 1575 C C . ASN A 1 191 ? 18.451 2.765 -27.781 1.00 92.56 191 ASN A C 1
ATOM 1577 O O . ASN A 1 191 ? 19.642 2.549 -27.571 1.00 92.56 191 ASN A O 1
ATOM 1581 N N . ARG A 1 192 ? 17.562 1.780 -27.919 1.00 89.56 192 ARG A N 1
ATOM 1582 C CA . ARG A 1 192 ? 17.910 0.365 -27.850 1.00 89.56 192 ARG A CA 1
ATOM 1583 C C . ARG A 1 192 ? 18.921 -0.036 -28.919 1.00 89.56 192 ARG A C 1
ATOM 1585 O O . ARG A 1 192 ? 19.896 -0.692 -28.579 1.00 89.56 192 ARG A O 1
ATOM 1592 N N . GLU A 1 193 ? 18.725 0.365 -30.171 1.00 90.38 193 GLU A N 1
ATOM 1593 C CA . GLU A 1 193 ? 19.669 0.096 -31.265 1.00 90.38 193 GLU A CA 1
ATOM 1594 C C . GLU A 1 193 ? 21.054 0.691 -30.981 1.00 90.38 193 GLU A C 1
ATOM 1596 O O . GLU A 1 193 ? 22.067 0.039 -31.230 1.00 90.38 193 GLU A O 1
ATOM 1601 N N . ILE A 1 194 ? 21.117 1.896 -30.401 1.00 90.38 194 ILE A N 1
ATOM 1602 C CA . ILE A 1 194 ? 22.379 2.518 -29.977 1.00 90.38 194 ILE A CA 1
ATOM 1603 C C . ILE A 1 194 ? 23.067 1.663 -28.904 1.00 90.38 194 ILE A C 1
ATOM 1605 O O . ILE A 1 194 ? 24.260 1.385 -29.031 1.00 90.38 194 ILE A O 1
ATOM 1609 N N . PHE A 1 195 ? 22.332 1.205 -27.884 1.00 86.81 195 PHE A N 1
ATOM 1610 C CA . PHE A 1 195 ? 22.886 0.343 -26.834 1.00 86.81 195 PHE A CA 1
ATOM 1611 C C . PHE A 1 195 ? 23.320 -1.025 -27.365 1.00 86.81 195 PHE A C 1
ATOM 1613 O O . PHE A 1 195 ? 24.400 -1.490 -27.021 1.00 86.81 195 PHE A O 1
ATOM 1620 N N . GLU A 1 196 ? 22.524 -1.661 -28.221 1.00 86.00 196 GLU A N 1
ATOM 1621 C CA . GLU A 1 196 ? 22.855 -2.960 -28.816 1.00 86.00 196 GLU A CA 1
ATOM 1622 C C . GLU A 1 196 ? 24.043 -2.859 -29.791 1.00 86.00 196 GLU A C 1
ATOM 1624 O O . GLU A 1 196 ? 24.806 -3.815 -29.928 1.00 86.00 196 GLU A O 1
ATOM 1629 N N . ARG A 1 197 ? 24.253 -1.694 -30.423 1.00 89.50 197 ARG A N 1
ATOM 1630 C CA . ARG A 1 197 ? 25.434 -1.415 -31.255 1.00 89.50 197 ARG A CA 1
ATOM 1631 C C . ARG A 1 197 ? 26.684 -1.123 -30.425 1.00 89.50 197 ARG A C 1
ATOM 1633 O O . ARG A 1 197 ? 27.766 -1.557 -30.804 1.00 89.50 197 ARG A O 1
ATOM 1640 N N . ALA A 1 198 ? 26.545 -0.402 -29.313 1.00 85.88 198 ALA A N 1
ATOM 1641 C CA . ALA A 1 198 ? 27.650 -0.103 -28.401 1.00 85.88 198 ALA A CA 1
ATOM 1642 C C . ALA A 1 198 ? 28.063 -1.320 -27.553 1.00 85.88 198 ALA A C 1
ATOM 1644 O O . ALA A 1 198 ? 29.236 -1.464 -27.217 1.00 85.88 198 ALA A O 1
ATOM 1645 N N . PHE A 1 199 ? 27.116 -2.211 -27.242 1.00 83.38 199 PHE A N 1
ATOM 1646 C CA . PHE A 1 199 ? 27.318 -3.396 -26.408 1.00 83.38 199 PHE A CA 1
ATOM 1647 C C . PHE A 1 199 ? 26.773 -4.660 -27.097 1.00 83.38 199 PHE A C 1
ATOM 1649 O O . PHE A 1 199 ? 25.683 -5.137 -26.763 1.00 83.38 199 PHE A O 1
ATOM 1656 N N . PRO A 1 200 ? 27.540 -5.255 -28.030 1.00 78.25 200 PRO A N 1
ATOM 1657 C CA . PRO A 1 200 ? 27.117 -6.440 -28.781 1.00 78.25 200 PRO A CA 1
ATOM 1658 C C . PRO A 1 200 ? 26.795 -7.662 -27.903 1.00 78.25 200 PRO A C 1
ATOM 1660 O O . PRO A 1 200 ? 25.956 -8.484 -28.273 1.00 78.25 200 PRO A O 1
ATOM 1663 N N . GLU A 1 201 ? 27.418 -7.767 -26.722 1.00 78.50 201 GLU A N 1
ATOM 1664 C CA . GLU A 1 201 ? 27.115 -8.780 -25.698 1.00 78.50 201 GLU A CA 1
ATOM 1665 C C . GLU A 1 201 ? 25.632 -8.733 -25.285 1.00 78.50 201 GLU A C 1
ATOM 1667 O O . GLU A 1 201 ? 24.979 -9.768 -25.197 1.00 78.50 201 GLU A O 1
ATOM 1672 N N . MET A 1 202 ? 25.061 -7.531 -25.109 1.00 76.38 202 MET A N 1
ATOM 1673 C CA . MET A 1 202 ? 23.657 -7.365 -24.705 1.00 76.38 202 MET A CA 1
ATOM 1674 C C . MET A 1 202 ? 22.681 -7.827 -25.786 1.00 76.38 202 MET A C 1
ATOM 1676 O O . MET A 1 202 ? 21.641 -8.412 -25.474 1.00 76.38 202 MET A O 1
ATOM 1680 N N . LYS A 1 203 ? 23.022 -7.596 -27.058 1.00 78.44 203 LYS A N 1
ATOM 1681 C CA . LYS A 1 203 ? 22.251 -8.107 -28.194 1.00 78.44 203 LYS A CA 1
ATOM 1682 C C . LYS A 1 203 ? 22.314 -9.635 -28.250 1.00 78.44 203 LYS A C 1
ATOM 1684 O O . LYS A 1 203 ? 21.266 -10.266 -28.367 1.00 78.44 203 LYS A O 1
ATOM 1689 N N . ARG A 1 204 ? 23.505 -10.229 -28.077 1.00 80.06 204 ARG A N 1
ATOM 1690 C CA . ARG A 1 204 ? 23.690 -11.692 -28.006 1.00 80.06 204 ARG A CA 1
ATOM 1691 C C . ARG A 1 204 ? 22.855 -12.324 -26.893 1.00 80.06 204 ARG A C 1
ATOM 1693 O O . ARG A 1 204 ? 22.086 -13.230 -27.188 1.00 80.06 204 ARG A O 1
ATOM 1700 N N . THR A 1 205 ? 22.911 -11.804 -25.667 1.00 77.25 205 THR A N 1
ATOM 1701 C CA . THR A 1 205 ? 22.129 -12.331 -24.532 1.00 77.25 205 THR A CA 1
ATOM 1702 C C . THR A 1 205 ? 20.619 -12.231 -24.766 1.00 77.25 205 THR A C 1
ATOM 1704 O O . THR A 1 205 ? 19.865 -13.130 -24.397 1.00 77.25 205 THR A O 1
ATOM 1707 N N . ARG A 1 206 ? 20.144 -11.149 -25.397 1.00 80.12 206 ARG A N 1
ATOM 1708 C CA . ARG A 1 206 ? 18.729 -10.995 -25.753 1.00 80.12 206 ARG A CA 1
ATOM 1709 C C . ARG A 1 206 ? 18.311 -11.993 -26.834 1.00 80.12 206 ARG A C 1
ATOM 1711 O O . ARG A 1 206 ? 17.284 -12.641 -26.673 1.00 80.12 206 ARG A O 1
ATOM 1718 N N . GLU A 1 207 ? 19.078 -12.114 -27.915 1.00 80.38 207 GLU A N 1
ATOM 1719 C CA . GLU A 1 207 ? 18.794 -13.062 -28.999 1.00 80.38 207 GLU A CA 1
ATOM 1720 C C . GLU A 1 207 ? 18.859 -14.512 -28.515 1.00 80.38 207 GLU A C 1
ATOM 1722 O O . GLU A 1 207 ? 18.014 -15.318 -28.886 1.00 80.38 207 GLU A O 1
ATOM 1727 N N . GLU A 1 208 ? 19.818 -14.846 -27.655 1.00 80.62 208 GLU A N 1
ATOM 1728 C CA . GLU A 1 208 ? 19.934 -16.159 -27.023 1.00 80.62 208 GLU A CA 1
ATOM 1729 C C . GLU A 1 208 ? 18.745 -16.445 -26.102 1.00 80.62 208 GLU A C 1
ATOM 1731 O O . GLU A 1 208 ? 18.165 -17.526 -26.171 1.00 80.62 208 GLU A O 1
ATOM 1736 N N . LYS A 1 209 ? 18.293 -15.454 -25.323 1.00 80.44 209 LYS A N 1
ATOM 1737 C CA . LYS A 1 209 ? 17.085 -15.571 -24.497 1.00 80.44 209 LYS A CA 1
ATOM 1738 C C . LYS A 1 209 ? 15.810 -15.690 -25.338 1.00 80.44 209 LYS A C 1
ATOM 1740 O O . LYS A 1 209 ? 14.941 -16.484 -25.003 1.00 80.44 209 LYS A O 1
ATOM 1745 N N . GLU A 1 210 ? 15.691 -14.952 -26.441 1.00 76.44 210 GLU A N 1
ATOM 1746 C CA . GLU A 1 210 ? 14.560 -15.073 -27.372 1.00 76.44 210 GLU A CA 1
ATOM 1747 C C . GLU A 1 210 ? 14.574 -16.414 -28.129 1.00 76.44 210 GLU A C 1
ATOM 1749 O O . GLU A 1 210 ? 13.506 -16.986 -28.355 1.00 76.44 210 GLU A O 1
ATOM 1754 N N . ARG A 1 211 ? 15.753 -16.952 -28.483 1.00 75.62 211 ARG A N 1
ATOM 1755 C CA . ARG A 1 211 ? 15.905 -18.308 -29.044 1.00 75.62 211 ARG A CA 1
ATOM 1756 C C . ARG A 1 211 ? 15.553 -19.378 -28.018 1.00 75.62 211 ARG A C 1
ATOM 1758 O O . ARG A 1 211 ? 14.798 -20.282 -28.350 1.00 75.62 211 ARG A O 1
ATOM 1765 N N . SER A 1 212 ? 16.029 -19.235 -26.784 1.00 73.62 212 SER A N 1
ATOM 1766 C CA . SER A 1 212 ? 15.698 -20.123 -25.668 1.00 73.62 212 SER A CA 1
ATOM 1767 C C . SER A 1 212 ? 14.183 -20.157 -25.428 1.00 73.62 212 SER A C 1
ATOM 1769 O O . SER A 1 212 ? 13.572 -21.211 -25.553 1.00 73.62 212 SER A O 1
ATOM 1771 N N . CYS A 1 213 ? 13.523 -18.995 -25.316 1.00 70.69 213 CYS A N 1
ATOM 1772 C CA . CYS A 1 213 ? 12.066 -18.930 -25.148 1.00 70.69 213 CYS A CA 1
ATOM 1773 C C . CYS A 1 213 ? 11.255 -19.481 -26.338 1.00 70.69 213 CYS A C 1
ATOM 1775 O O . CYS A 1 213 ? 10.091 -19.848 -26.169 1.00 70.69 213 CYS A O 1
ATOM 1777 N N . ARG A 1 214 ? 11.808 -19.494 -27.558 1.00 68.00 214 ARG A N 1
ATOM 1778 C CA . ARG A 1 214 ? 11.167 -20.136 -28.721 1.00 68.00 214 ARG A CA 1
ATOM 1779 C C . ARG A 1 214 ? 11.397 -21.644 -28.724 1.00 68.00 214 ARG A C 1
ATOM 1781 O O . ARG A 1 214 ? 10.462 -22.375 -29.036 1.00 68.00 214 ARG A O 1
ATOM 1788 N N . ASN A 1 215 ? 12.588 -22.098 -28.342 1.00 65.44 215 ASN A N 1
ATOM 1789 C CA . ASN A 1 215 ? 12.880 -23.515 -28.162 1.00 65.44 215 ASN A CA 1
ATOM 1790 C C . ASN A 1 215 ? 12.022 -24.130 -27.050 1.00 65.44 215 ASN A C 1
ATOM 1792 O O . ASN A 1 215 ? 11.472 -25.204 -27.268 1.00 65.44 215 ASN A O 1
ATOM 1796 N N . ASP A 1 216 ? 11.799 -23.420 -25.941 1.00 58.88 216 ASP A N 1
ATOM 1797 C CA . ASP A 1 216 ? 10.899 -23.859 -24.863 1.00 58.88 216 ASP A CA 1
ATOM 1798 C C . ASP A 1 216 ? 9.469 -24.102 -25.383 1.00 58.88 216 ASP A C 1
ATOM 1800 O O . ASP A 1 216 ? 8.827 -25.096 -25.052 1.00 58.88 216 ASP A O 1
ATOM 1804 N N . ARG A 1 217 ? 8.980 -23.254 -26.301 1.00 59.31 217 ARG A N 1
ATOM 1805 C CA . ARG A 1 217 ? 7.654 -23.423 -26.929 1.00 59.31 217 ARG A CA 1
ATOM 1806 C C . ARG A 1 217 ? 7.581 -24.568 -27.941 1.00 59.31 217 ARG A C 1
ATOM 1808 O O . ARG A 1 217 ? 6.496 -25.099 -28.158 1.00 59.31 217 ARG A O 1
ATOM 1815 N N . ILE A 1 218 ? 8.693 -24.925 -28.583 1.00 59.91 218 ILE A N 1
ATOM 1816 C CA . ILE A 1 218 ? 8.761 -26.036 -29.547 1.00 59.91 218 ILE A CA 1
ATOM 1817 C C . ILE A 1 218 ? 8.938 -27.376 -28.808 1.00 59.91 218 ILE A C 1
ATOM 1819 O O . ILE A 1 218 ? 8.346 -28.372 -29.222 1.00 59.91 218 ILE A O 1
ATOM 1823 N N . SER A 1 219 ? 9.647 -27.392 -27.673 1.00 53.56 219 SER A N 1
ATOM 1824 C CA . SER A 1 219 ? 9.797 -28.575 -26.806 1.00 53.56 219 SER A CA 1
ATOM 1825 C C . SER A 1 219 ? 8.475 -29.006 -26.151 1.00 53.56 219 SER A C 1
ATOM 1827 O O . SER A 1 219 ? 8.244 -30.195 -25.937 1.00 53.56 219 SER A O 1
ATOM 1829 N N . LEU A 1 220 ? 7.541 -28.070 -25.943 1.00 51.72 220 LEU A N 1
ATOM 1830 C CA . LEU A 1 220 ? 6.215 -28.330 -25.361 1.00 51.72 220 LEU A CA 1
ATOM 1831 C C . LEU A 1 220 ? 5.267 -29.192 -26.214 1.00 51.72 220 LEU A C 1
ATOM 1833 O O . LEU A 1 220 ? 4.232 -29.624 -25.717 1.00 51.72 220 LEU A O 1
ATOM 1837 N N . ARG A 1 221 ? 5.589 -29.475 -27.485 1.00 51.91 221 ARG A N 1
ATOM 1838 C CA . ARG A 1 221 ? 4.826 -30.437 -28.312 1.00 51.91 221 ARG A CA 1
ATOM 1839 C C . ARG A 1 221 ? 5.419 -31.850 -28.343 1.00 51.91 221 ARG A C 1
ATOM 1841 O O . ARG A 1 221 ? 4.801 -32.727 -28.939 1.00 51.91 221 ARG A O 1
ATOM 1848 N N . GLY A 1 222 ? 6.580 -32.072 -27.725 1.00 53.47 222 GLY A N 1
ATOM 1849 C CA . GLY A 1 222 ? 7.268 -33.370 -27.689 1.00 53.47 222 GLY A CA 1
ATOM 1850 C C . GLY A 1 222 ? 7.585 -33.896 -26.286 1.00 53.47 222 GLY A C 1
ATOM 1851 O O . GLY A 1 222 ? 8.164 -34.972 -26.171 1.00 53.47 222 GLY A O 1
ATOM 1852 N N . GLN A 1 223 ? 7.218 -33.171 -25.228 1.00 43.44 223 GLN A N 1
ATOM 1853 C CA . GLN A 1 223 ? 7.437 -33.578 -23.840 1.00 43.44 223 GLN A CA 1
ATOM 1854 C C . GLN A 1 223 ? 6.171 -33.361 -23.005 1.00 43.44 223 GLN A C 1
ATOM 1856 O O . GLN A 1 223 ? 5.998 -32.325 -22.369 1.00 43.44 223 GLN A O 1
ATOM 1861 N N . ASP A 1 224 ? 5.324 -34.388 -22.936 1.00 49.09 224 ASP A N 1
ATOM 1862 C CA . ASP A 1 224 ? 4.643 -34.674 -21.674 1.00 49.09 224 ASP A CA 1
ATOM 1863 C C . ASP A 1 224 ? 5.744 -35.058 -20.665 1.00 49.09 224 ASP A C 1
ATOM 1865 O O . ASP A 1 224 ? 6.301 -36.152 -20.764 1.00 49.09 224 ASP A O 1
ATOM 1869 N N . ASN A 1 225 ? 6.081 -34.123 -19.758 1.00 53.00 225 ASN A N 1
ATOM 1870 C CA . ASN A 1 225 ? 6.915 -34.241 -18.534 1.00 53.00 225 ASN A CA 1
ATOM 1871 C C . ASN A 1 225 ? 8.137 -33.307 -18.376 1.00 53.00 225 ASN A C 1
ATOM 1873 O O . ASN A 1 225 ? 9.132 -33.722 -17.782 1.00 53.00 225 ASN A O 1
ATOM 1877 N N . SER A 1 226 ? 8.104 -32.032 -18.783 1.00 53.22 226 SER A N 1
ATOM 1878 C CA . SER A 1 226 ? 9.157 -31.104 -18.309 1.00 53.22 226 SER A CA 1
ATOM 1879 C C . SER A 1 226 ? 8.806 -29.615 -18.324 1.00 53.22 226 SER A C 1
ATOM 1881 O O . SER A 1 226 ? 9.655 -28.803 -18.669 1.00 53.22 226 SER A O 1
ATOM 1883 N N . ASP A 1 227 ? 7.602 -29.235 -17.890 1.00 46.72 227 ASP A N 1
ATOM 1884 C CA . ASP A 1 227 ? 7.283 -27.825 -17.575 1.00 46.72 227 ASP A CA 1
ATOM 1885 C C . ASP A 1 227 ? 7.139 -27.568 -16.058 1.00 46.72 227 ASP A C 1
ATOM 1887 O O . ASP A 1 227 ? 6.666 -26.524 -15.616 1.00 46.72 227 ASP A O 1
ATOM 1891 N N . ASP A 1 228 ? 7.629 -28.506 -15.236 1.00 49.22 228 ASP A N 1
ATOM 1892 C CA . ASP A 1 228 ? 7.718 -28.385 -13.775 1.00 49.22 228 ASP A CA 1
ATOM 1893 C C . ASP A 1 228 ? 9.107 -27.937 -13.278 1.00 49.22 228 ASP A C 1
ATOM 1895 O O . ASP A 1 228 ? 9.300 -27.760 -12.080 1.00 49.22 228 ASP A O 1
ATOM 1899 N N . GLN A 1 229 ? 10.116 -27.722 -14.128 1.00 51.41 229 GLN A N 1
ATOM 1900 C CA . GLN A 1 229 ? 11.507 -27.635 -13.643 1.00 51.41 229 GLN A CA 1
ATOM 1901 C C . GLN A 1 229 ? 11.850 -26.324 -12.894 1.00 51.41 229 GLN A C 1
ATOM 1903 O O . GLN A 1 229 ? 12.634 -26.346 -11.941 1.00 51.41 229 GLN A O 1
ATOM 1908 N N . ALA A 1 230 ? 11.246 -25.182 -13.245 1.00 46.97 230 ALA A N 1
ATOM 1909 C CA . ALA A 1 230 ? 11.526 -23.904 -12.570 1.00 46.97 230 ALA A CA 1
ATOM 1910 C C . ALA A 1 230 ? 10.785 -23.757 -11.223 1.00 46.97 230 ALA A C 1
ATOM 1912 O O . ALA A 1 230 ? 11.335 -23.204 -10.269 1.00 46.97 230 ALA A O 1
ATOM 1913 N N . GLY A 1 231 ? 9.567 -24.302 -11.118 1.00 49.25 231 GLY A N 1
ATOM 1914 C CA . GLY A 1 231 ? 8.826 -24.411 -9.855 1.00 49.25 231 GLY A CA 1
ATOM 1915 C C . GLY A 1 231 ? 9.344 -25.544 -8.960 1.00 49.25 231 GLY A C 1
ATOM 1916 O O . GLY A 1 231 ? 9.393 -25.389 -7.739 1.00 49.25 231 GLY A O 1
ATOM 1917 N N . SER A 1 232 ? 9.805 -26.646 -9.562 1.00 55.97 232 SER A N 1
ATOM 1918 C CA . SER A 1 232 ? 10.421 -27.785 -8.873 1.00 55.97 232 SER A CA 1
ATOM 1919 C C . SER A 1 232 ? 11.744 -27.398 -8.220 1.00 55.97 232 SER A C 1
ATOM 1921 O O . SER A 1 232 ? 11.936 -27.686 -7.044 1.00 55.97 232 SER A O 1
ATOM 1923 N N . SER A 1 233 ? 12.626 -26.649 -8.896 1.00 64.81 233 SER A N 1
ATOM 1924 C CA . SER A 1 233 ? 13.915 -26.278 -8.295 1.00 64.81 233 SER A CA 1
ATOM 1925 C C . SER A 1 233 ? 13.771 -25.400 -7.045 1.00 64.81 233 SER A C 1
ATOM 1927 O O . SER A 1 233 ? 14.532 -25.584 -6.095 1.00 64.81 233 SER A O 1
ATOM 1929 N N . GLU A 1 234 ? 12.825 -24.457 -7.019 1.00 76.94 234 GLU A N 1
ATOM 1930 C CA . GLU A 1 234 ? 12.587 -23.615 -5.837 1.00 76.94 234 GLU A CA 1
ATOM 1931 C C . GLU A 1 234 ? 11.871 -24.399 -4.729 1.00 76.94 234 GLU A C 1
ATOM 1933 O O . GLU A 1 234 ? 12.218 -24.276 -3.556 1.00 76.94 234 GLU A O 1
ATOM 1938 N N . LYS A 1 235 ? 10.931 -25.281 -5.088 1.00 79.31 235 LYS A N 1
ATOM 1939 C CA . LYS A 1 235 ? 10.272 -26.184 -4.138 1.00 79.31 235 LYS A CA 1
ATOM 1940 C C . LYS A 1 235 ? 11.270 -27.138 -3.474 1.00 79.31 235 LYS A C 1
ATOM 1942 O O . LYS A 1 235 ? 11.264 -27.253 -2.253 1.00 79.31 235 LYS A O 1
ATOM 1947 N N . VAL A 1 236 ? 12.185 -27.725 -4.245 1.00 84.38 236 VAL A N 1
ATOM 1948 C CA . VAL A 1 236 ? 13.270 -28.585 -3.750 1.00 84.38 236 VAL A CA 1
ATOM 1949 C C . VAL A 1 236 ? 14.224 -27.802 -2.847 1.00 84.38 236 VAL A C 1
ATOM 1951 O O . VAL A 1 236 ? 14.608 -28.299 -1.791 1.00 84.38 236 VAL A O 1
ATOM 1954 N N . ARG A 1 237 ? 14.575 -26.554 -3.191 1.00 85.44 237 ARG A N 1
ATOM 1955 C CA . ARG A 1 237 ? 15.362 -25.676 -2.303 1.00 85.44 237 ARG A CA 1
ATOM 1956 C C . ARG A 1 237 ? 14.649 -25.400 -0.981 1.00 85.44 237 ARG A C 1
ATOM 1958 O O . ARG A 1 237 ? 15.283 -25.479 0.068 1.00 85.44 237 ARG A O 1
ATOM 1965 N N . ILE A 1 238 ? 13.347 -25.113 -1.015 1.00 86.56 238 ILE A N 1
ATOM 1966 C CA . ILE A 1 238 ? 12.532 -24.883 0.187 1.00 86.56 238 ILE A CA 1
ATOM 1967 C C . ILE A 1 238 ? 12.438 -26.158 1.035 1.00 86.56 238 ILE A C 1
ATOM 1969 O O . ILE A 1 238 ? 12.602 -26.090 2.251 1.00 86.56 238 ILE A O 1
ATOM 1973 N N . GLU A 1 239 ? 12.205 -27.317 0.422 1.00 85.62 239 GLU A N 1
ATOM 1974 C CA . GLU A 1 239 ? 12.129 -28.609 1.114 1.00 85.62 239 GLU A CA 1
ATOM 1975 C C . GLU A 1 239 ? 13.474 -28.996 1.739 1.00 85.62 239 GLU A C 1
ATOM 1977 O O . GLU A 1 239 ? 13.518 -29.358 2.912 1.00 85.62 239 GLU A O 1
ATOM 1982 N N . THR A 1 240 ? 14.576 -28.806 1.012 1.00 88.50 240 THR A N 1
ATOM 1983 C CA . THR A 1 240 ? 15.942 -29.035 1.511 1.00 88.50 240 THR A CA 1
ATOM 1984 C C . THR A 1 240 ? 16.271 -28.087 2.665 1.00 88.50 240 THR A C 1
ATOM 1986 O O . THR A 1 240 ? 16.812 -28.505 3.688 1.00 88.50 240 THR A O 1
ATOM 1989 N N . PHE A 1 241 ? 15.890 -26.809 2.547 1.00 90.56 241 PHE A N 1
ATOM 1990 C CA . PHE A 1 241 ? 16.048 -25.836 3.623 1.00 90.56 241 PHE A CA 1
ATOM 1991 C C . PHE A 1 241 ? 15.254 -26.257 4.865 1.00 90.56 241 PHE A C 1
ATOM 1993 O O . PHE A 1 241 ? 15.815 -26.284 5.954 1.00 90.56 241 PHE A O 1
ATOM 2000 N N . LEU A 1 242 ? 13.982 -26.642 4.731 1.00 87.81 242 LEU A N 1
ATOM 2001 C CA . LEU A 1 242 ? 13.158 -27.092 5.862 1.00 87.81 242 LEU A CA 1
ATOM 2002 C C . LEU A 1 242 ? 13.646 -28.414 6.475 1.00 87.81 242 LEU A C 1
ATOM 2004 O O . LEU A 1 242 ? 13.492 -28.600 7.680 1.00 87.81 242 LEU A O 1
ATOM 2008 N N . ALA A 1 243 ? 14.249 -29.301 5.681 1.00 88.31 243 ALA A N 1
ATOM 2009 C CA . ALA A 1 243 ? 14.863 -30.538 6.159 1.00 88.31 243 ALA A CA 1
ATOM 2010 C C . ALA A 1 243 ? 16.148 -30.290 6.967 1.00 88.31 243 ALA A C 1
ATOM 2012 O O . ALA A 1 243 ? 16.463 -31.071 7.858 1.00 88.31 243 ALA A O 1
ATOM 2013 N N . SER A 1 244 ? 16.856 -29.180 6.722 1.00 89.88 244 SER A N 1
ATOM 2014 C CA . SER A 1 244 ? 18.031 -28.791 7.520 1.00 89.88 244 SER A CA 1
ATOM 2015 C C . SER A 1 244 ? 17.693 -28.256 8.922 1.00 89.88 244 SER A C 1
ATOM 2017 O O . SER A 1 244 ? 18.599 -27.943 9.698 1.00 89.88 244 SER A O 1
ATOM 2019 N N . TRP A 1 245 ? 16.401 -28.116 9.247 1.00 90.88 245 TRP A N 1
ATOM 2020 C CA . TRP A 1 245 ? 15.925 -27.785 10.589 1.00 90.88 245 TRP A CA 1
ATOM 2021 C C . TRP A 1 245 ? 15.593 -29.062 11.352 1.00 90.88 245 TRP A C 1
ATOM 2023 O O . TRP A 1 245 ? 14.642 -29.770 10.995 1.00 90.88 245 TRP A O 1
ATOM 2033 N N . THR A 1 246 ? 16.334 -29.323 12.426 1.00 91.44 246 THR A N 1
ATOM 2034 C CA . THR A 1 246 ? 16.033 -30.448 13.318 1.00 91.44 246 THR A CA 1
ATOM 2035 C C . THR A 1 246 ? 14.798 -30.142 14.158 1.00 91.44 246 THR A C 1
ATOM 2037 O O . THR A 1 246 ? 14.407 -28.982 14.323 1.00 91.44 246 THR A O 1
ATOM 2040 N N . ASP A 1 247 ? 14.133 -31.169 14.679 1.00 86.81 247 ASP A N 1
ATOM 2041 C CA . ASP A 1 247 ? 12.911 -30.952 15.453 1.00 86.81 247 ASP A CA 1
ATOM 2042 C C . ASP A 1 247 ? 13.183 -30.212 16.773 1.00 86.81 247 ASP A C 1
ATOM 2044 O O . ASP A 1 247 ? 12.339 -29.421 17.201 1.00 86.81 247 ASP A O 1
ATOM 2048 N N . GLU A 1 248 ? 14.389 -30.341 17.336 1.00 88.75 248 GLU A N 1
ATOM 2049 C CA . GLU A 1 248 ? 14.872 -29.565 18.486 1.00 88.75 248 GLU A CA 1
ATOM 2050 C C . GLU A 1 248 ? 15.035 -28.073 18.152 1.00 88.75 248 GLU A C 1
ATOM 2052 O O . GLU A 1 248 ? 14.643 -27.198 18.924 1.00 88.75 248 GLU A O 1
ATOM 2057 N N . GLU A 1 249 ? 15.566 -27.742 16.971 1.00 91.19 249 GLU A N 1
ATOM 2058 C CA . GLU A 1 249 ? 15.679 -26.348 16.528 1.00 91.19 249 GLU A CA 1
ATOM 2059 C C . GLU A 1 249 ? 14.293 -25.727 16.295 1.00 91.19 249 GLU A C 1
ATOM 2061 O O . GLU A 1 249 ? 14.059 -24.556 16.617 1.00 91.19 249 GLU A O 1
ATOM 2066 N N . LYS A 1 250 ? 13.339 -26.510 15.769 1.00 90.00 250 L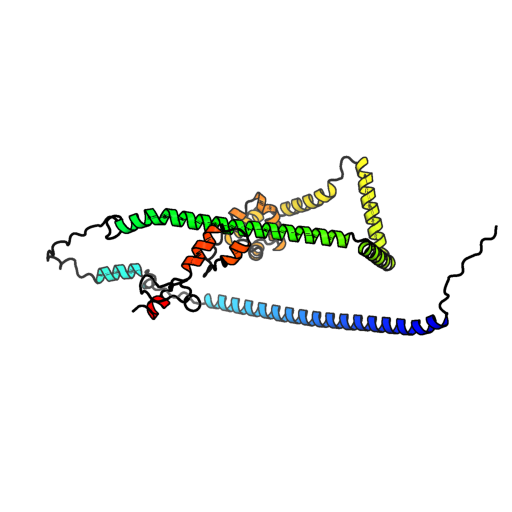YS A N 1
ATOM 2067 C CA . LYS A 1 250 ? 11.956 -26.059 15.542 1.00 90.00 250 LYS A CA 1
ATOM 2068 C C . LYS A 1 250 ? 11.217 -25.804 16.855 1.00 90.00 250 LYS A C 1
ATOM 2070 O O . LYS A 1 250 ? 10.472 -24.822 16.943 1.00 90.00 250 LYS A O 1
ATOM 2075 N N . THR A 1 251 ? 11.383 -26.662 17.866 1.00 88.62 251 THR A N 1
ATOM 2076 C CA . THR A 1 251 ? 10.774 -26.457 19.193 1.00 88.62 251 THR A CA 1
ATOM 2077 C C . THR A 1 251 ? 11.360 -25.225 19.869 1.00 88.62 251 THR A C 1
ATOM 2079 O O . THR A 1 251 ? 10.601 -24.338 20.267 1.00 88.62 251 THR A O 1
ATOM 2082 N N . LEU A 1 252 ? 12.686 -25.087 19.872 1.00 89.81 252 LEU A N 1
ATOM 2083 C CA . LEU A 1 252 ? 13.368 -23.940 20.465 1.00 89.81 252 LEU A CA 1
ATOM 2084 C C . LEU A 1 252 ? 12.982 -22.620 19.782 1.00 89.81 252 LEU A C 1
ATOM 2086 O O . LEU A 1 252 ? 12.710 -21.614 20.445 1.00 89.81 252 LEU A O 1
ATOM 2090 N N . PHE A 1 253 ? 12.876 -22.622 18.450 1.00 90.50 253 PHE A N 1
ATOM 2091 C CA . PHE A 1 253 ? 12.407 -21.467 17.689 1.00 90.50 253 PHE A CA 1
ATOM 2092 C C . PHE A 1 253 ? 10.994 -21.042 18.110 1.00 90.50 253 PHE A C 1
ATOM 2094 O O . PHE A 1 253 ? 10.743 -19.852 18.314 1.00 90.50 253 PHE A O 1
ATOM 2101 N N . ARG A 1 254 ? 10.069 -21.999 18.275 1.00 88.06 254 ARG A N 1
ATOM 2102 C CA . ARG A 1 254 ? 8.688 -21.728 18.712 1.00 88.06 254 ARG A CA 1
ATOM 2103 C C . ARG A 1 254 ? 8.627 -21.132 20.111 1.00 88.06 254 ARG A C 1
ATOM 2105 O O . ARG A 1 254 ? 7.943 -20.127 20.308 1.00 88.06 254 ARG A O 1
ATOM 2112 N N . GLU A 1 255 ? 9.352 -21.715 21.057 1.00 89.00 255 GLU A N 1
ATOM 2113 C CA . GLU A 1 255 ? 9.399 -21.244 22.443 1.00 89.00 255 GLU A CA 1
ATOM 2114 C C . GLU A 1 255 ? 9.943 -19.816 22.534 1.00 89.00 255 GLU A C 1
ATOM 2116 O O . GLU A 1 255 ? 9.346 -18.937 23.166 1.00 89.00 255 GLU A O 1
ATOM 2121 N N . ARG A 1 256 ? 11.043 -19.534 21.829 1.00 88.88 256 ARG A N 1
ATOM 2122 C CA . ARG A 1 256 ? 11.646 -18.195 21.816 1.00 88.88 256 ARG A CA 1
ATOM 2123 C C . ARG A 1 256 ? 10.788 -17.178 21.069 1.00 88.88 256 ARG A C 1
ATOM 2125 O O . ARG A 1 256 ? 10.692 -16.030 21.510 1.00 88.88 256 ARG A O 1
ATOM 2132 N N . LEU A 1 257 ? 10.106 -17.585 19.997 1.00 88.38 257 LEU A N 1
ATOM 2133 C CA . LEU A 1 257 ? 9.140 -16.740 19.294 1.00 88.38 257 LEU A CA 1
ATOM 2134 C C . LEU A 1 257 ? 7.946 -16.373 20.192 1.00 88.38 257 LEU A C 1
ATOM 2136 O O . LEU A 1 257 ? 7.470 -15.237 20.123 1.00 88.38 257 LEU A O 1
ATOM 2140 N N . ALA A 1 258 ? 7.491 -17.290 21.052 1.00 86.50 258 ALA A N 1
ATOM 2141 C CA . ALA A 1 258 ? 6.450 -17.023 22.047 1.00 86.50 258 ALA A CA 1
ATOM 2142 C C . ALA A 1 258 ? 6.919 -16.013 23.108 1.00 86.50 258 ALA A C 1
ATOM 2144 O O . ALA A 1 258 ? 6.190 -15.081 23.448 1.00 86.50 258 ALA A O 1
ATOM 2145 N N . ALA A 1 259 ? 8.155 -16.159 23.595 1.00 84.38 259 ALA A N 1
ATOM 2146 C CA . ALA A 1 259 ? 8.699 -15.322 24.663 1.00 84.38 259 ALA A CA 1
ATOM 2147 C C . ALA A 1 259 ? 9.073 -13.901 24.200 1.00 84.38 259 ALA A C 1
ATOM 2149 O O . ALA A 1 259 ? 8.714 -12.911 24.838 1.00 84.38 259 ALA A O 1
ATOM 2150 N N . VAL A 1 260 ? 9.799 -13.779 23.085 1.00 83.81 260 VAL A N 1
ATOM 2151 C CA . VAL A 1 260 ? 10.423 -12.512 22.650 1.00 83.81 260 VAL A CA 1
ATOM 2152 C C . VAL A 1 260 ? 9.663 -11.866 21.482 1.00 83.81 260 VAL A C 1
ATOM 2154 O O . VAL A 1 260 ? 9.803 -10.668 21.204 1.00 83.81 260 VAL A O 1
ATOM 2157 N N . GLY A 1 261 ? 8.804 -12.627 20.798 1.00 84.62 261 GLY A N 1
ATOM 2158 C CA . GLY A 1 261 ? 8.133 -12.197 19.575 1.00 84.62 261 GLY A CA 1
ATOM 2159 C C . GLY A 1 261 ? 9.087 -12.178 18.379 1.00 84.62 261 GLY A C 1
ATOM 2160 O O . GLY A 1 261 ? 10.040 -12.942 18.306 1.00 84.62 261 GLY A O 1
ATOM 2161 N N . LYS A 1 262 ? 8.861 -11.270 17.421 1.00 86.44 262 LYS A N 1
ATOM 2162 C CA . LYS A 1 262 ? 9.603 -11.194 16.141 1.00 86.44 262 LYS A CA 1
ATOM 2163 C C . LYS A 1 262 ? 11.044 -10.660 16.251 1.00 86.44 262 LYS A C 1
ATOM 2165 O O . LYS A 1 262 ? 11.545 -10.041 15.315 1.00 86.44 262 LYS A O 1
ATOM 2170 N N . ASN A 1 263 ? 11.704 -10.833 17.393 1.00 88.88 263 ASN A N 1
ATOM 2171 C CA . ASN A 1 263 ? 13.102 -10.452 17.561 1.00 88.88 263 ASN A CA 1
ATOM 2172 C C . ASN A 1 263 ? 14.018 -11.607 17.128 1.00 88.88 263 ASN A C 1
ATOM 2174 O O . ASN A 1 263 ? 14.574 -12.319 17.960 1.00 88.88 263 ASN A O 1
ATOM 2178 N N . TYR A 1 264 ? 14.170 -11.790 15.815 1.00 90.62 264 TYR A N 1
ATOM 2179 C CA . TYR A 1 264 ? 14.943 -12.903 15.247 1.00 90.62 264 TYR A CA 1
ATOM 2180 C C . TYR A 1 264 ? 16.433 -12.859 15.599 1.00 90.62 264 TYR A C 1
ATOM 2182 O O . TYR A 1 264 ? 17.072 -13.901 15.630 1.00 90.62 264 TYR A O 1
ATOM 2190 N N . ALA A 1 265 ? 16.980 -11.678 15.910 1.00 89.44 265 ALA A N 1
ATOM 2191 C CA . ALA A 1 265 ? 18.359 -11.551 16.375 1.00 89.44 265 ALA A CA 1
ATOM 2192 C C . ALA A 1 265 ? 18.564 -12.216 17.741 1.00 89.44 265 ALA A C 1
ATOM 2194 O O . ALA A 1 265 ? 19.586 -12.849 17.961 1.00 89.44 265 ALA A O 1
ATOM 2195 N N . ASN A 1 266 ? 17.583 -12.099 18.640 1.00 89.81 266 ASN A N 1
ATOM 2196 C CA . ASN A 1 266 ? 17.625 -12.772 19.934 1.00 89.81 266 ASN A CA 1
ATOM 2197 C C . ASN A 1 266 ? 17.391 -14.283 19.785 1.00 89.81 266 ASN A C 1
ATOM 2199 O O . ASN A 1 266 ? 18.085 -15.060 20.422 1.00 89.81 266 ASN A O 1
ATOM 2203 N N . ILE A 1 267 ? 16.472 -14.693 18.904 1.00 89.00 267 ILE A N 1
ATOM 2204 C CA . ILE A 1 267 ? 16.186 -16.114 18.649 1.00 89.00 267 ILE A CA 1
ATOM 2205 C C . ILE A 1 267 ? 17.417 -16.830 18.072 1.00 89.00 267 ILE A C 1
ATOM 2207 O O . ILE A 1 267 ? 17.765 -17.904 18.548 1.00 89.00 267 ILE A O 1
ATOM 2211 N N . ALA A 1 268 ? 18.112 -16.212 17.112 1.00 91.44 268 ALA A N 1
ATOM 2212 C CA . ALA A 1 268 ? 19.313 -16.778 16.497 1.00 91.44 268 ALA A CA 1
ATOM 2213 C C . ALA A 1 268 ? 20.463 -17.006 17.495 1.00 91.44 268 ALA A C 1
ATOM 2215 O O . ALA A 1 268 ? 21.289 -17.874 17.268 1.00 91.44 268 ALA A O 1
ATOM 2216 N N . MET A 1 269 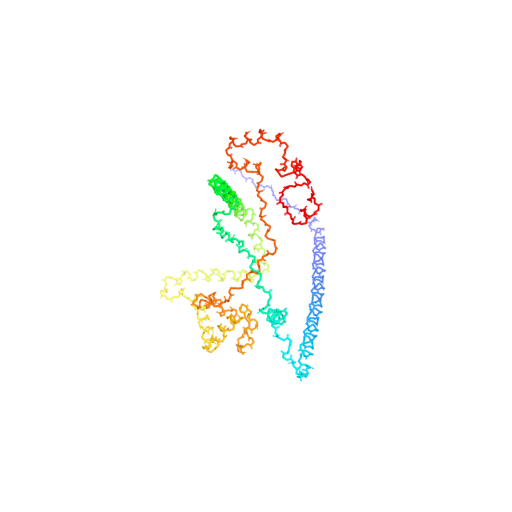? 20.512 -16.285 18.624 1.00 88.62 269 MET A N 1
ATOM 2217 C CA . MET A 1 269 ? 21.530 -16.536 19.657 1.00 88.62 269 MET A CA 1
ATOM 2218 C C . MET A 1 269 ? 21.384 -17.904 20.331 1.00 88.62 269 MET A C 1
ATOM 2220 O O . MET A 1 269 ? 22.345 -18.390 20.912 1.00 88.62 269 MET A O 1
ATOM 2224 N N . PHE A 1 270 ? 20.190 -18.498 20.288 1.00 86.31 270 PHE A N 1
ATOM 2225 C CA . PHE A 1 270 ? 19.919 -19.818 20.858 1.00 86.31 270 PHE A CA 1
ATOM 2226 C C . PHE A 1 270 ? 20.001 -20.934 19.809 1.00 86.31 270 PHE A C 1
ATOM 2228 O O . PHE A 1 270 ? 19.822 -22.094 20.155 1.00 86.31 270 PHE A O 1
ATOM 2235 N N . LEU A 1 271 ? 20.245 -20.595 18.539 1.00 89.19 271 LEU A N 1
ATOM 2236 C CA . LEU A 1 271 ? 20.367 -21.546 17.439 1.00 89.19 271 LEU A CA 1
ATOM 2237 C C . LEU A 1 271 ? 21.786 -21.455 16.874 1.00 89.19 271 LEU A C 1
ATOM 2239 O O . LEU A 1 271 ? 22.075 -20.602 16.040 1.00 89.19 271 LEU A O 1
ATOM 2243 N N . GLU A 1 272 ? 22.671 -22.338 17.329 1.00 80.44 272 GLU A N 1
ATOM 2244 C CA . GLU A 1 272 ? 24.108 -22.285 17.014 1.00 80.44 272 GLU A CA 1
ATOM 2245 C C . GLU A 1 272 ? 24.394 -22.368 15.505 1.00 80.44 272 GLU A C 1
ATOM 2247 O O . GLU A 1 272 ? 25.283 -21.685 14.999 1.00 80.44 272 GLU A O 1
ATOM 2252 N N . ASN A 1 273 ? 23.575 -23.127 14.768 1.00 85.00 273 ASN A N 1
ATOM 2253 C CA . ASN A 1 273 ? 23.754 -23.383 13.337 1.00 85.00 273 ASN A CA 1
ATOM 2254 C C . ASN A 1 273 ? 22.799 -22.588 12.431 1.00 85.00 273 ASN A C 1
ATOM 2256 O O . ASN A 1 273 ? 22.744 -22.852 11.228 1.00 85.00 273 ASN A O 1
ATOM 2260 N N . LYS A 1 274 ? 22.014 -21.641 12.969 1.00 88.56 274 LYS A N 1
ATOM 2261 C CA . LYS A 1 274 ? 21.030 -20.874 12.184 1.00 88.56 274 LYS A CA 1
ATOM 2262 C C . LYS A 1 274 ? 21.259 -19.378 12.328 1.00 88.56 274 LYS A C 1
ATOM 2264 O O . LYS A 1 274 ? 21.251 -18.811 13.416 1.00 88.56 274 LYS A O 1
ATOM 2269 N N . THR A 1 275 ? 21.395 -18.695 11.198 1.00 91.94 275 THR A N 1
ATOM 2270 C CA . THR A 1 275 ? 21.581 -17.245 11.192 1.00 91.94 275 THR A CA 1
ATOM 2271 C C . THR A 1 275 ? 20.256 -16.503 11.390 1.00 91.94 275 THR A C 1
ATOM 2273 O O . THR A 1 275 ? 19.158 -17.052 11.261 1.00 91.94 275 THR A O 1
ATOM 2276 N N . VAL A 1 276 ? 20.337 -15.189 11.631 1.00 91.06 276 VAL A N 1
ATOM 2277 C CA . VAL A 1 276 ? 19.153 -14.310 11.680 1.00 91.06 276 VAL A CA 1
ATOM 2278 C C . VAL A 1 276 ? 18.340 -14.395 10.384 1.00 91.06 276 VAL A C 1
ATOM 2280 O O . VAL A 1 276 ? 17.111 -14.345 10.428 1.00 91.06 276 VAL A O 1
ATOM 2283 N N . LYS A 1 277 ? 19.009 -14.542 9.231 1.00 91.06 277 LYS A N 1
ATOM 2284 C CA . LYS A 1 277 ? 18.345 -14.678 7.928 1.00 91.06 277 LYS A CA 1
ATOM 2285 C C . LYS A 1 277 ? 17.571 -15.992 7.843 1.00 91.06 277 LYS A C 1
ATOM 2287 O O . LYS A 1 277 ? 16.419 -15.968 7.418 1.00 91.06 277 LYS A O 1
ATOM 2292 N N . ASP A 1 278 ? 18.147 -17.086 8.332 1.00 90.88 278 ASP A N 1
ATOM 2293 C CA . ASP A 1 278 ? 17.501 -18.404 8.344 1.00 90.88 278 ASP A CA 1
ATOM 2294 C C . ASP A 1 278 ? 16.289 -18.419 9.276 1.00 90.88 278 ASP A C 1
ATOM 2296 O O . ASP A 1 278 ? 15.230 -18.916 8.905 1.00 90.88 278 ASP A O 1
ATOM 2300 N N . CYS A 1 279 ? 16.395 -17.781 10.445 1.00 90.88 279 CYS A N 1
ATOM 2301 C CA . CYS A 1 279 ? 15.283 -17.598 11.382 1.00 90.88 279 CYS A CA 1
ATOM 2302 C C . CYS A 1 279 ? 14.111 -16.827 10.755 1.00 90.88 279 CYS A C 1
ATOM 2304 O O . CYS A 1 279 ? 12.940 -17.167 10.947 1.00 90.88 279 CYS A O 1
ATOM 2306 N N . VAL A 1 280 ? 14.421 -15.766 10.004 1.00 92.31 280 VAL A N 1
ATOM 2307 C CA . VAL A 1 280 ? 13.423 -14.987 9.265 1.00 92.31 280 VAL A CA 1
ATOM 2308 C C . VAL A 1 280 ? 12.793 -15.849 8.173 1.00 92.31 280 VAL A C 1
ATOM 2310 O O . VAL A 1 280 ? 11.567 -15.920 8.091 1.00 92.31 280 VAL A O 1
ATOM 2313 N N . LEU A 1 281 ? 13.608 -16.522 7.359 1.00 91.31 281 LEU A N 1
ATOM 2314 C CA . LEU A 1 281 ? 13.143 -17.364 6.260 1.00 91.31 281 LEU A CA 1
ATOM 2315 C C . LEU A 1 281 ? 12.231 -18.491 6.769 1.00 91.31 281 LEU A C 1
ATOM 2317 O O . LEU A 1 281 ? 11.099 -18.620 6.300 1.00 91.31 281 LEU A O 1
ATOM 2321 N N . TYR A 1 282 ? 12.658 -19.214 7.806 1.00 90.31 282 TYR A N 1
ATOM 2322 C CA . TYR A 1 282 ? 11.877 -20.261 8.465 1.00 90.31 282 TYR A CA 1
ATOM 2323 C C . TYR A 1 282 ? 10.532 -19.744 8.991 1.00 90.31 282 TYR A C 1
ATOM 2325 O O . TYR A 1 282 ? 9.489 -20.353 8.740 1.00 90.31 282 TYR A O 1
ATOM 2333 N N . TYR A 1 283 ? 10.505 -18.565 9.632 1.00 90.00 283 TYR A N 1
ATOM 2334 C CA . TYR A 1 283 ? 9.245 -17.940 10.046 1.00 90.00 283 TYR A CA 1
ATOM 2335 C C . TYR A 1 283 ? 8.295 -17.738 8.865 1.00 90.00 283 TYR A C 1
ATOM 2337 O O . TYR A 1 283 ? 7.119 -18.081 8.959 1.00 90.00 283 TYR A O 1
ATOM 2345 N N . TYR A 1 284 ? 8.763 -17.160 7.758 1.00 89.06 284 TYR A N 1
ATOM 2346 C CA . TYR A 1 284 ? 7.889 -16.844 6.627 1.00 89.06 284 TYR A CA 1
ATOM 2347 C C . TYR A 1 284 ? 7.378 -18.088 5.898 1.00 89.06 284 TYR A C 1
ATOM 2349 O O . TYR A 1 284 ? 6.220 -18.070 5.470 1.00 89.06 284 TYR A O 1
ATOM 2357 N N . LEU A 1 285 ? 8.183 -19.150 5.832 1.00 88.31 285 LEU A N 1
ATOM 2358 C CA . LEU A 1 285 ? 7.800 -20.438 5.253 1.00 88.31 285 LEU A CA 1
ATOM 2359 C C . LEU A 1 285 ? 6.791 -21.194 6.141 1.00 88.31 285 LEU A C 1
ATOM 2361 O O . LEU A 1 285 ? 5.800 -21.720 5.636 1.00 88.31 285 LEU A O 1
ATOM 2365 N N . CYS A 1 286 ? 6.971 -21.187 7.468 1.00 83.00 286 CYS A N 1
ATOM 2366 C CA . CYS A 1 286 ? 6.164 -22.002 8.388 1.00 83.00 286 CYS A CA 1
ATOM 2367 C C . CYS A 1 286 ? 4.991 -21.259 9.064 1.00 83.00 286 CYS A C 1
ATOM 2369 O O . CYS A 1 286 ? 4.037 -21.907 9.501 1.00 83.00 286 CYS A O 1
ATOM 2371 N N . LYS A 1 287 ? 4.970 -19.912 9.103 1.00 80.50 287 LYS A N 1
ATOM 2372 C CA . LYS A 1 287 ? 3.964 -19.113 9.854 1.00 80.50 287 LYS A CA 1
ATOM 2373 C C . LYS A 1 287 ? 2.502 -19.400 9.532 1.00 80.50 287 LYS A C 1
ATOM 2375 O O . LYS A 1 287 ? 1.651 -19.133 10.381 1.00 80.50 287 LYS A O 1
ATOM 2380 N N . LYS A 1 288 ? 2.199 -19.861 8.313 1.00 75.69 288 LYS A N 1
ATOM 2381 C CA . LYS A 1 288 ? 0.826 -20.157 7.874 1.00 75.69 288 LYS A CA 1
ATOM 2382 C C . LYS A 1 288 ? 0.387 -21.565 8.288 1.00 75.69 288 LYS A C 1
ATOM 2384 O O . LYS A 1 288 ? -0.786 -21.743 8.577 1.00 75.69 288 LYS A O 1
ATOM 2389 N N . ARG A 1 289 ? 1.315 -22.529 8.348 1.00 72.38 289 ARG A N 1
ATOM 2390 C CA . ARG A 1 289 ? 1.031 -23.919 8.745 1.00 72.38 289 ARG A CA 1
ATOM 2391 C C . ARG A 1 289 ? 1.023 -24.089 10.263 1.00 72.38 289 ARG A C 1
ATOM 2393 O O . ARG A 1 289 ? 0.128 -24.720 10.802 1.00 72.38 289 ARG A O 1
ATOM 2400 N N . GLU A 1 290 ? 1.985 -23.476 10.951 1.00 69.50 290 GLU A N 1
ATOM 2401 C CA . GLU A 1 290 ? 2.181 -23.637 12.402 1.00 69.50 290 GLU A CA 1
ATOM 2402 C C . GLU A 1 290 ? 1.471 -22.565 13.245 1.00 69.50 290 GLU A C 1
ATOM 2404 O O . GLU A 1 290 ? 1.668 -22.480 14.452 1.00 69.50 290 GLU A O 1
ATOM 2409 N N . ASN A 1 291 ? 0.646 -21.711 12.626 1.00 70.50 291 ASN A N 1
ATOM 2410 C CA . ASN A 1 291 ? -0.142 -20.683 13.316 1.00 70.50 291 ASN A CA 1
ATOM 2411 C C . ASN A 1 291 ? 0.664 -19.799 14.292 1.00 70.50 291 ASN A C 1
ATOM 2413 O O . ASN A 1 291 ? 0.137 -19.345 15.307 1.00 70.50 291 ASN A O 1
ATOM 2417 N N . PHE A 1 292 ? 1.914 -19.446 13.962 1.00 72.06 292 PHE A N 1
ATOM 2418 C CA . PHE A 1 292 ? 2.774 -18.609 14.819 1.00 72.06 292 PHE A CA 1
ATOM 2419 C C . PHE A 1 292 ? 2.138 -17.274 15.247 1.00 72.06 292 PHE A C 1
ATOM 2421 O O . PHE A 1 292 ? 2.525 -16.684 16.252 1.00 72.06 292 PHE A O 1
ATOM 2428 N N . LYS A 1 293 ? 1.134 -16.779 14.512 1.00 67.69 293 LYS A N 1
ATOM 2429 C CA . LYS A 1 293 ? 0.356 -15.586 14.882 1.00 67.69 293 LYS A CA 1
ATOM 2430 C C . LYS A 1 293 ? -0.449 -15.763 16.181 1.00 67.69 293 LYS A C 1
ATOM 2432 O O . LYS A 1 293 ? -0.687 -14.765 16.852 1.00 67.69 293 LYS A O 1
ATOM 2437 N N . ALA A 1 294 ? -0.874 -16.984 16.509 1.00 69.69 294 ALA A N 1
ATOM 2438 C CA . ALA A 1 294 ? -1.577 -17.299 17.753 1.00 69.69 294 ALA A CA 1
ATOM 2439 C C . ALA A 1 294 ? -0.619 -17.374 18.953 1.00 69.69 294 ALA A C 1
ATOM 2441 O O . ALA A 1 294 ? -0.996 -17.006 20.060 1.00 69.69 294 ALA A O 1
ATOM 2442 N N . VAL A 1 295 ? 0.624 -17.796 18.705 1.00 68.31 295 VAL A N 1
ATOM 2443 C CA . VAL A 1 295 ? 1.659 -18.010 19.727 1.00 68.31 295 VAL A CA 1
ATOM 2444 C C . VAL A 1 295 ? 2.332 -16.701 20.156 1.00 68.31 295 VAL A C 1
ATOM 2446 O O . VAL A 1 295 ? 2.761 -16.569 21.296 1.00 68.31 295 VAL A O 1
ATOM 2449 N N . ILE A 1 296 ? 2.405 -15.700 19.270 1.00 72.19 296 ILE A N 1
ATOM 2450 C CA . ILE A 1 296 ? 2.982 -14.390 19.601 1.00 72.19 296 ILE A CA 1
ATOM 2451 C C . ILE A 1 296 ? 2.011 -13.615 20.511 1.00 72.19 296 ILE A C 1
ATOM 2453 O O . ILE A 1 296 ? 0.911 -13.265 20.062 1.00 72.19 296 ILE A O 1
ATOM 2457 N N . PRO A 1 297 ? 2.413 -13.243 21.743 1.00 67.88 297 PRO A N 1
ATOM 2458 C CA . PRO A 1 297 ? 1.575 -12.452 22.631 1.00 67.88 297 PRO A CA 1
ATOM 2459 C C . PRO A 1 297 ? 1.162 -11.142 21.958 1.00 67.88 297 PRO A C 1
ATOM 2461 O O . PRO A 1 297 ? 1.999 -10.363 21.482 1.00 67.88 297 PRO A O 1
ATOM 2464 N N . LYS A 1 298 ? -0.147 -10.862 21.926 1.00 66.75 298 LYS A N 1
ATOM 2465 C CA . LYS A 1 298 ? -0.653 -9.556 21.492 1.00 66.75 298 LYS A CA 1
ATOM 2466 C C . LYS A 1 298 ? -0.118 -8.518 22.472 1.00 66.75 298 LYS A C 1
ATOM 2468 O O . LYS A 1 298 ? -0.634 -8.388 23.580 1.00 66.75 298 LYS A O 1
ATOM 2473 N N . ARG A 1 299 ? 0.904 -7.755 22.069 1.00 60.34 299 ARG A N 1
ATOM 2474 C CA . ARG A 1 299 ? 1.319 -6.560 22.813 1.00 60.34 299 ARG A CA 1
ATOM 2475 C C . ARG A 1 299 ? 0.072 -5.700 23.005 1.00 60.34 299 ARG A C 1
ATOM 2477 O O . ARG A 1 299 ? -0.478 -5.203 22.019 1.00 60.34 299 ARG A O 1
ATOM 2484 N N . LYS A 1 300 ? -0.388 -5.545 24.254 1.00 55.25 300 LYS A N 1
ATOM 2485 C CA . LYS A 1 300 ? -1.420 -4.562 24.595 1.00 55.25 300 LYS A CA 1
ATOM 2486 C C . LYS A 1 300 ? -0.881 -3.226 24.103 1.00 55.25 300 LYS A C 1
ATOM 2488 O O . LYS A 1 300 ? 0.129 -2.739 24.613 1.00 55.25 300 LYS A O 1
ATOM 2493 N N . ARG A 1 301 ? -1.478 -2.683 23.039 1.00 57.19 301 ARG A N 1
ATOM 2494 C CA . ARG A 1 301 ? -1.143 -1.339 22.572 1.00 57.19 301 ARG A CA 1
ATOM 2495 C C . ARG A 1 301 ? -1.338 -0.434 23.784 1.00 57.19 301 ARG A C 1
ATOM 2497 O O . ARG A 1 301 ? -2.438 -0.407 24.332 1.00 57.19 301 ARG A O 1
ATOM 2504 N N . LYS A 1 302 ? -0.284 0.258 24.233 1.00 54.16 302 LYS A N 1
ATOM 2505 C CA . LYS A 1 302 ? -0.470 1.381 25.154 1.00 54.16 302 LYS A CA 1
ATOM 2506 C C . LYS A 1 302 ? -1.479 2.293 24.459 1.00 54.16 302 LYS A C 1
ATOM 2508 O O . LYS A 1 302 ? -1.242 2.672 23.311 1.00 54.16 302 LYS A O 1
ATOM 2513 N N . LEU A 1 303 ? -2.628 2.532 25.092 1.00 53.34 303 LEU A N 1
ATOM 2514 C CA . LEU A 1 303 ? -3.629 3.453 24.570 1.00 53.34 303 LEU A CA 1
ATOM 2515 C C . LEU A 1 303 ? -2.892 4.762 24.276 1.00 53.34 303 LEU A C 1
ATOM 2517 O O . LEU A 1 303 ? -2.210 5.283 25.161 1.00 53.34 303 LEU A O 1
ATOM 2521 N N . ALA A 1 304 ? -2.929 5.222 23.025 1.00 51.72 304 ALA A N 1
ATOM 2522 C CA . ALA A 1 304 ? -2.295 6.478 22.663 1.00 51.72 304 ALA A CA 1
ATOM 2523 C C . ALA A 1 304 ? -2.831 7.556 23.613 1.00 51.72 304 ALA A C 1
ATOM 2525 O O . ALA A 1 304 ? -4.045 7.759 23.693 1.00 51.72 304 ALA A O 1
ATOM 2526 N N . LYS A 1 305 ? -1.945 8.217 24.369 1.00 60.47 305 LYS A N 1
ATOM 2527 C CA . LYS A 1 305 ? -2.313 9.477 25.014 1.00 60.47 305 LYS A CA 1
ATOM 2528 C C . LYS A 1 305 ? -2.687 10.412 23.857 1.00 60.47 305 LYS A C 1
ATOM 2530 O O . LYS A 1 305 ? -1.872 10.589 22.961 1.00 60.47 305 LYS A O 1
ATOM 2535 N N . THR A 1 306 ? -3.947 10.854 23.865 1.00 55.09 306 THR A N 1
ATOM 2536 C CA . THR A 1 306 ? -4.660 11.664 22.856 1.00 55.09 306 THR A CA 1
ATOM 2537 C C . THR A 1 306 ? -4.905 11.025 21.478 1.00 55.09 306 THR A C 1
ATOM 2539 O O . THR A 1 306 ? -4.206 11.263 20.498 1.00 55.09 306 THR A O 1
ATOM 2542 N N . TYR A 1 307 ? -6.026 10.301 21.361 1.00 56.00 307 TYR A N 1
ATOM 2543 C CA . TYR A 1 307 ? -6.732 10.153 20.083 1.00 56.00 307 TYR A CA 1
ATOM 2544 C C . TYR A 1 307 ? -7.194 11.543 19.614 1.00 56.00 307 TYR A C 1
ATOM 2546 O O . TYR A 1 307 ? -8.088 12.129 20.222 1.00 56.00 307 TYR A O 1
ATOM 2554 N N . LYS A 1 308 ? -6.578 12.085 18.557 1.00 58.41 308 LYS A N 1
ATOM 2555 C CA . LYS A 1 308 ? -7.141 13.214 17.807 1.00 58.41 308 LYS A CA 1
ATOM 2556 C C . LYS A 1 308 ? -8.115 12.630 16.775 1.00 58.41 308 LYS A C 1
ATOM 2558 O O . LYS A 1 308 ? -7.641 12.003 15.825 1.00 58.41 308 LYS A O 1
ATOM 2563 N N . PRO A 1 309 ? -9.445 12.743 16.955 1.00 52.47 309 PRO A N 1
ATOM 2564 C CA . PRO A 1 309 ? -10.378 12.333 15.914 1.00 52.47 309 PRO A CA 1
ATOM 2565 C C . PRO A 1 309 ? -10.098 13.132 14.631 1.00 52.47 309 PRO A C 1
ATOM 2567 O O . PRO A 1 309 ? -9.718 14.302 14.728 1.00 52.47 309 PRO A O 1
ATOM 2570 N N . PRO A 1 310 ? -10.276 12.531 13.441 1.00 54.31 310 PRO A N 1
ATOM 2571 C CA . PRO A 1 310 ? -10.205 13.275 12.190 1.00 54.31 310 PRO A CA 1
ATOM 2572 C C . PRO A 1 310 ? -11.196 14.444 12.237 1.00 54.31 310 PRO A C 1
ATOM 2574 O O . PRO A 1 310 ? -12.312 14.290 12.743 1.00 54.31 310 PRO A O 1
ATOM 2577 N N . VAL A 1 311 ? -10.764 15.611 11.752 1.00 62.88 311 VAL A N 1
ATOM 2578 C CA . VAL A 1 311 ? -11.620 16.795 11.624 1.00 62.88 311 VAL A CA 1
ATOM 2579 C C . VAL A 1 311 ? -12.811 16.397 10.755 1.00 62.88 311 VAL A C 1
ATOM 2581 O O . VAL A 1 311 ? -12.632 15.892 9.649 1.00 62.88 311 VAL A O 1
ATOM 2584 N N . MET A 1 312 ? -14.020 16.513 11.307 1.00 61.25 312 MET A N 1
ATOM 2585 C CA . MET A 1 312 ? -15.239 16.272 10.537 1.00 61.25 312 MET A CA 1
ATOM 2586 C C . MET A 1 312 ? -15.374 17.377 9.482 1.00 61.25 312 MET A C 1
ATOM 2588 O O . MET A 1 312 ? -15.114 18.529 9.840 1.00 61.25 312 MET A O 1
ATOM 2592 N N . PRO A 1 313 ? -15.795 17.048 8.248 1.00 67.56 313 PRO A N 1
ATOM 2593 C CA . PRO A 1 313 ? -16.044 18.049 7.218 1.00 67.56 313 PRO A CA 1
ATOM 2594 C C . PRO A 1 313 ? -17.079 19.074 7.688 1.00 67.56 313 PRO A C 1
ATOM 2596 O O . PRO A 1 313 ? -17.997 18.724 8.444 1.00 67.56 313 PRO A O 1
ATOM 2599 N N . THR A 1 314 ? -16.925 20.328 7.274 1.00 73.06 314 THR A N 1
ATOM 2600 C CA . THR A 1 314 ? -17.862 21.402 7.629 1.00 73.06 314 THR A CA 1
ATOM 2601 C C . THR A 1 314 ? -19.231 21.173 6.969 1.00 73.06 314 THR A C 1
ATOM 2603 O O . THR A 1 314 ? -19.335 20.446 5.978 1.00 73.06 314 THR A O 1
ATOM 2606 N N . PRO A 1 315 ? -20.320 21.768 7.493 1.00 60.84 315 PRO A N 1
ATOM 2607 C CA . PRO A 1 315 ? -21.637 21.692 6.853 1.00 60.84 315 PRO A CA 1
ATOM 2608 C C . PRO A 1 315 ? -21.633 22.192 5.399 1.00 60.84 315 PRO A C 1
ATOM 2610 O O . PRO A 1 315 ? -22.348 21.643 4.566 1.00 60.84 315 PRO A O 1
ATOM 2613 N N . GLU A 1 316 ? -20.785 23.173 5.085 1.00 61.03 316 GLU A N 1
ATOM 2614 C CA . GLU A 1 316 ? -20.567 23.702 3.731 1.00 61.03 316 GLU A CA 1
ATOM 2615 C C . GLU A 1 316 ? -19.907 22.659 2.819 1.00 61.03 316 GLU A C 1
ATOM 2617 O O . GLU A 1 316 ? -20.365 22.432 1.700 1.00 61.03 316 GLU A O 1
ATOM 2622 N N . GLU A 1 317 ? -18.886 21.954 3.315 1.00 62.25 317 GLU A N 1
ATOM 2623 C CA . GLU A 1 317 ? -18.241 20.854 2.591 1.00 62.25 317 GLU A CA 1
ATOM 2624 C C . GLU A 1 317 ? -19.220 19.695 2.359 1.00 62.25 317 GLU A C 1
ATOM 2626 O O . GLU A 1 317 ? -19.275 19.136 1.268 1.00 62.25 317 GLU A O 1
ATOM 2631 N N . LEU A 1 318 ? -20.052 19.354 3.347 1.00 66.69 318 LEU A N 1
ATOM 2632 C CA . LEU A 1 318 ? -21.077 18.310 3.212 1.00 66.69 318 LEU A CA 1
ATOM 2633 C C . LEU A 1 318 ? -22.193 18.684 2.226 1.00 66.69 318 LEU A C 1
ATOM 2635 O O . LEU A 1 318 ? -22.694 17.806 1.516 1.00 66.69 318 LEU A O 1
ATOM 2639 N N . ALA A 1 319 ? -22.561 19.965 2.160 1.00 66.69 319 ALA A N 1
ATOM 2640 C CA . ALA A 1 319 ? -23.505 20.490 1.178 1.00 66.69 319 ALA A CA 1
ATOM 2641 C C . ALA A 1 319 ? -22.918 20.468 -0.243 1.00 66.69 319 ALA A C 1
ATOM 2643 O O . ALA A 1 319 ? -23.618 20.103 -1.186 1.00 66.69 319 ALA A O 1
ATOM 2644 N N . MET A 1 320 ? -21.620 20.756 -0.393 1.00 66.81 320 MET A N 1
ATOM 2645 C CA . MET A 1 320 ? -20.904 20.632 -1.669 1.00 66.81 320 MET A CA 1
ATOM 2646 C C . MET A 1 320 ? -20.909 19.185 -2.198 1.00 66.81 320 MET A C 1
ATOM 2648 O O . MET A 1 320 ? -21.022 18.972 -3.402 1.00 66.81 320 MET A O 1
ATOM 2652 N N . TYR A 1 321 ? -20.864 18.187 -1.308 1.00 62.91 321 TYR A N 1
ATOM 2653 C CA . TYR A 1 321 ? -21.004 16.766 -1.664 1.00 62.91 321 TYR A CA 1
ATOM 2654 C C . TYR A 1 321 ? -22.462 16.301 -1.862 1.00 62.91 321 TYR A C 1
ATOM 2656 O O . TYR A 1 321 ? -22.690 15.107 -2.043 1.00 62.91 321 TYR A O 1
ATOM 2664 N N . GLN A 1 322 ? -23.451 17.205 -1.815 1.00 63.66 322 GLN A N 1
ATOM 2665 C CA . GLN A 1 322 ? -24.890 16.900 -1.918 1.00 63.66 322 GLN A CA 1
ATOM 2666 C C . GLN A 1 322 ? -25.396 15.883 -0.870 1.00 63.66 322 GLN A C 1
ATOM 2668 O O . GLN A 1 322 ? -26.401 15.206 -1.077 1.00 63.66 322 GLN A O 1
ATOM 2673 N N . LEU A 1 323 ? -24.715 15.761 0.277 1.00 60.84 323 LEU A N 1
ATOM 2674 C CA . LEU A 1 323 ? -25.038 14.766 1.314 1.00 60.84 323 LEU A CA 1
ATOM 2675 C C . LEU A 1 323 ? -26.063 15.267 2.349 1.00 60.84 323 LEU A C 1
ATOM 2677 O O . LEU A 1 323 ? -26.405 14.530 3.277 1.00 60.84 323 LEU A O 1
ATOM 2681 N N . VAL A 1 324 ? -26.544 16.507 2.211 1.00 55.72 324 VAL A N 1
ATOM 2682 C CA . VAL A 1 324 ? -27.506 17.152 3.117 1.00 55.72 324 VAL A CA 1
ATOM 2683 C C . VAL A 1 324 ? -28.751 17.569 2.319 1.00 55.72 324 VAL A C 1
ATOM 2685 O O . VAL A 1 324 ? -28.602 18.294 1.335 1.00 55.72 324 VAL A O 1
ATOM 2688 N N . PRO A 1 325 ? -29.969 17.142 2.709 1.00 58.94 325 PRO A N 1
ATOM 2689 C CA . PRO A 1 325 ? -31.211 17.637 2.109 1.00 58.94 325 PRO A CA 1
ATOM 2690 C C . PRO A 1 325 ? -31.335 19.163 2.265 1.00 58.94 325 PRO A C 1
ATOM 2692 O O . PRO A 1 325 ? -31.047 19.687 3.341 1.00 58.94 325 PRO A O 1
ATOM 2695 N N . GLN A 1 326 ? -31.768 19.874 1.215 1.00 54.53 326 GLN A N 1
ATOM 2696 C CA . GLN A 1 326 ? -31.845 21.348 1.194 1.00 54.53 326 GLN A CA 1
ATOM 2697 C C . GLN A 1 326 ? -32.688 21.935 2.340 1.00 54.53 326 GLN A C 1
ATOM 2699 O O . GLN A 1 326 ? -32.332 22.986 2.870 1.00 54.53 326 GLN A O 1
ATOM 2704 N N . ASP A 1 327 ? -33.718 21.219 2.793 1.00 53.41 327 ASP A N 1
ATOM 2705 C CA . ASP A 1 327 ? -34.611 21.639 3.883 1.00 53.41 327 ASP A CA 1
ATOM 2706 C C . ASP A 1 327 ? -33.897 21.778 5.244 1.00 53.41 327 ASP A C 1
ATOM 2708 O O . ASP A 1 327 ? -34.334 22.527 6.113 1.00 53.41 327 ASP A O 1
ATOM 2712 N N . ALA A 1 328 ? -32.761 21.096 5.435 1.00 53.50 328 ALA A N 1
ATOM 2713 C CA . ALA A 1 328 ? -31.959 21.205 6.655 1.00 53.50 328 ALA A CA 1
ATOM 2714 C C . ALA A 1 328 ? -31.038 22.443 6.664 1.00 53.50 328 ALA A C 1
ATOM 2716 O O . ALA A 1 328 ? -30.566 22.857 7.724 1.00 53.50 328 ALA A O 1
ATOM 2717 N N . LEU A 1 329 ? -30.763 23.044 5.498 1.00 49.44 329 LEU A N 1
ATOM 2718 C CA . LEU A 1 329 ? -29.933 24.250 5.386 1.00 49.44 329 LEU A CA 1
ATOM 2719 C C . LEU A 1 329 ? -30.731 25.519 5.719 1.00 49.44 329 LEU A C 1
ATOM 2721 O O . LEU A 1 329 ? -30.187 26.444 6.323 1.00 49.44 329 LEU A O 1
ATOM 2725 N N . THR A 1 330 ? -32.024 25.544 5.393 1.00 54.31 330 THR A N 1
ATOM 2726 C CA . THR A 1 330 ? -32.939 26.657 5.689 1.00 54.31 330 THR A CA 1
ATOM 2727 C C . THR A 1 330 ? -33.269 26.771 7.182 1.00 54.31 330 THR A C 1
ATOM 2729 O O . THR A 1 330 ? -33.334 27.884 7.705 1.00 54.31 330 THR A O 1
ATOM 2732 N N . GLU A 1 331 ? -33.381 25.655 7.912 1.00 50.50 331 GLU A N 1
ATOM 2733 C CA . GLU A 1 331 ? -33.509 25.673 9.383 1.00 50.50 331 GLU A CA 1
ATOM 2734 C C . GLU A 1 331 ? -32.208 26.096 10.090 1.00 50.50 331 GLU A C 1
ATOM 2736 O O . GLU A 1 331 ? -32.242 26.815 11.090 1.00 50.50 331 GLU A O 1
ATOM 2741 N N . ALA A 1 332 ? -31.039 25.712 9.563 1.00 49.38 332 ALA A N 1
ATOM 2742 C CA . ALA A 1 332 ? -29.757 26.112 10.144 1.00 49.38 332 ALA A CA 1
ATOM 2743 C C . ALA A 1 332 ? -29.500 27.623 9.991 1.00 49.38 332 ALA A C 1
ATOM 2745 O O . ALA A 1 332 ? -29.013 28.260 10.927 1.00 49.38 332 ALA A O 1
ATOM 2746 N N . GLN A 1 333 ? -29.882 28.214 8.854 1.00 49.22 333 GLN A N 1
ATOM 2747 C CA . GLN A 1 333 ? -29.710 29.647 8.589 1.00 49.22 333 GLN A CA 1
ATOM 2748 C C . GLN A 1 333 ? -30.645 30.545 9.416 1.00 49.22 333 GLN A C 1
ATOM 2750 O O . GLN A 1 333 ? -30.241 31.648 9.777 1.00 49.22 333 GLN A O 1
ATOM 2755 N N . SER A 1 334 ? -31.846 30.086 9.789 1.00 45.72 334 SER A N 1
ATOM 2756 C CA . SER A 1 334 ? -32.759 30.868 10.645 1.00 45.72 334 SER A CA 1
ATOM 2757 C C . SER A 1 334 ? -32.357 30.861 12.129 1.00 45.72 334 SER A C 1
ATOM 2759 O O . SER A 1 334 ? -32.693 31.785 12.869 1.00 45.72 334 SER A O 1
ATOM 2761 N N . SER A 1 335 ? -31.577 29.864 12.563 1.00 45.56 335 SER A N 1
ATOM 2762 C CA . SER A 1 335 ? -31.079 29.753 13.946 1.00 45.56 335 SER A CA 1
ATOM 2763 C C . SER A 1 335 ? -29.752 30.488 14.209 1.00 45.56 335 SER A C 1
ATOM 2765 O O . SER A 1 335 ? -29.384 30.705 15.364 1.00 45.56 335 SER A O 1
ATOM 2767 N N . ALA A 1 336 ? -29.049 30.929 13.158 1.00 43.56 336 ALA A N 1
ATOM 2768 C CA . ALA A 1 336 ? -27.732 31.569 13.246 1.00 43.56 336 ALA A CA 1
ATOM 2769 C C . ALA A 1 336 ? -27.740 32.999 13.832 1.00 43.56 336 ALA A C 1
ATOM 2771 O O . ALA A 1 336 ? -26.676 33.555 14.098 1.00 43.56 336 ALA A O 1
ATOM 2772 N N . SER A 1 337 ? -28.913 33.602 14.059 1.00 46.88 337 SER A N 1
ATOM 2773 C CA . SER A 1 337 ? -29.043 34.944 14.652 1.00 46.88 337 SER A CA 1
ATOM 2774 C C . SER A 1 337 ? -29.277 34.948 16.166 1.00 46.88 337 SER A C 1
ATOM 2776 O O . SER A 1 337 ? -29.433 36.021 16.747 1.00 46.88 337 SER A O 1
ATOM 2778 N N . GLN A 1 338 ? -29.312 33.788 16.829 1.00 53.88 338 GLN A N 1
ATOM 2779 C CA . GLN A 1 338 ? -29.451 33.733 18.285 1.00 53.88 338 GLN A CA 1
ATOM 2780 C C . GLN A 1 338 ? -28.099 33.496 18.955 1.00 53.88 338 GLN A C 1
ATOM 2782 O O . GLN A 1 338 ? -27.472 32.448 18.810 1.00 53.88 338 GLN A O 1
ATOM 2787 N N . ASP A 1 339 ? -27.669 34.503 19.715 1.00 56.00 339 ASP A N 1
ATOM 2788 C CA . ASP A 1 339 ? -26.491 34.475 20.574 1.00 56.00 339 ASP A CA 1
ATOM 2789 C C . ASP A 1 339 ? -26.402 33.175 21.371 1.00 56.00 339 ASP A C 1
ATOM 2791 O O . ASP A 1 339 ? -27.182 32.936 22.295 1.00 56.00 339 ASP A O 1
ATOM 2795 N N . SER A 1 340 ? -25.426 32.337 21.025 1.00 64.44 340 SER A N 1
ATOM 2796 C CA . SER A 1 340 ? -25.163 31.088 21.733 1.00 64.44 340 SER A CA 1
ATOM 2797 C C . SER A 1 340 ? -24.687 31.410 23.148 1.00 64.44 340 SER A C 1
ATOM 2799 O O . SER A 1 340 ? -23.555 31.844 23.347 1.00 64.44 340 SER A O 1
ATOM 2801 N N . LYS A 1 341 ? -25.561 31.241 24.142 1.00 67.25 341 LYS A N 1
ATOM 2802 C CA . LYS A 1 341 ? -25.263 31.476 25.562 1.00 67.25 341 LYS A CA 1
ATOM 2803 C C . LYS A 1 341 ? -25.112 30.152 26.307 1.00 67.25 341 LYS A C 1
ATOM 2805 O O . LYS A 1 341 ? -25.809 29.179 26.024 1.00 67.25 341 LYS A O 1
ATOM 2810 N N . CYS A 1 342 ? -24.212 30.107 27.284 1.00 58.75 342 CYS A N 1
ATOM 2811 C CA . CYS A 1 342 ? -24.061 28.966 28.183 1.00 58.75 342 CYS A CA 1
ATOM 2812 C C . CYS A 1 342 ? -25.353 28.743 28.986 1.00 58.75 342 CYS A C 1
ATOM 2814 O O . CYS A 1 342 ? -25.823 29.652 29.659 1.00 58.75 342 CYS A O 1
ATOM 2816 N N . VAL A 1 343 ? -25.903 27.528 28.989 1.00 56.06 343 VAL A N 1
ATOM 2817 C CA . VAL A 1 343 ? -27.160 27.221 29.705 1.00 56.06 343 VAL A CA 1
ATOM 2818 C C . VAL A 1 343 ? -27.008 27.316 31.233 1.00 56.06 343 VAL A C 1
ATOM 2820 O O . VAL A 1 343 ? -27.992 27.518 31.934 1.00 56.06 343 VAL A O 1
ATOM 2823 N N . MET A 1 344 ? -25.781 27.209 31.754 1.00 51.50 344 MET A N 1
ATOM 2824 C CA . MET A 1 344 ? -25.518 27.245 33.199 1.00 51.50 344 MET A CA 1
ATOM 2825 C C . MET A 1 344 ? -25.272 28.661 33.737 1.00 51.50 344 MET A C 1
ATOM 2827 O O . MET A 1 344 ? -25.715 28.965 34.837 1.00 51.50 344 MET A O 1
ATOM 2831 N N . CYS A 1 345 ? -24.580 29.528 32.987 1.00 68.00 345 CYS A N 1
ATOM 2832 C CA . CYS A 1 345 ? -24.206 30.874 33.454 1.00 68.00 345 CYS A CA 1
ATOM 2833 C C . CYS A 1 345 ? -24.682 32.023 32.549 1.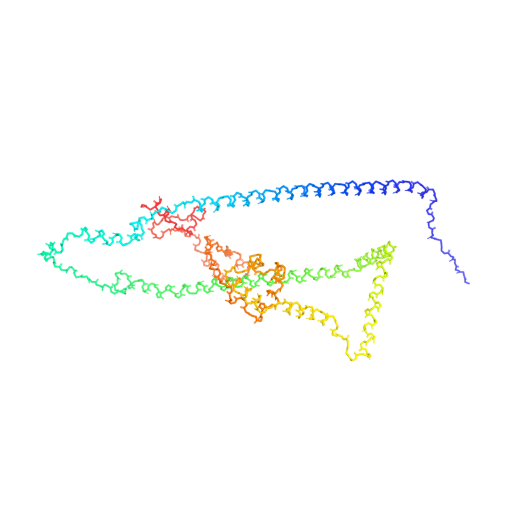00 68.00 345 CYS A C 1
ATOM 2835 O O . CYS A 1 345 ? -24.426 33.180 32.848 1.00 68.00 345 CYS A O 1
ATOM 2837 N N . GLN A 1 346 ? -25.368 31.725 31.443 1.00 64.12 346 GLN A N 1
ATOM 2838 C CA . GLN A 1 346 ? -25.882 32.675 30.444 1.00 64.12 346 GLN A CA 1
ATOM 2839 C C . GLN A 1 346 ? -24.845 33.578 29.749 1.00 64.12 346 GLN A C 1
ATOM 2841 O O . GLN A 1 346 ? -25.225 34.449 28.964 1.00 64.12 346 GLN A O 1
ATOM 2846 N N . LEU A 1 347 ? -23.542 33.347 29.948 1.00 61.53 347 LEU A N 1
ATOM 2847 C CA . LEU A 1 347 ? -22.491 34.055 29.211 1.00 61.53 347 LEU A CA 1
ATOM 2848 C C . LEU A 1 347 ? -22.498 33.677 27.721 1.00 61.53 347 LEU A C 1
ATOM 2850 O O . LEU A 1 347 ? -22.698 32.512 27.367 1.00 61.53 347 LEU A O 1
ATOM 2854 N N . ARG A 1 348 ? -22.251 34.671 26.859 1.00 61.94 348 ARG A N 1
ATOM 2855 C CA . ARG A 1 348 ? -22.165 34.535 25.396 1.00 61.94 348 ARG A CA 1
ATOM 2856 C C . ARG A 1 348 ? -20.906 33.748 25.016 1.00 61.94 348 ARG A C 1
ATOM 2858 O O . ARG A 1 348 ? -19.832 33.993 25.560 1.00 61.94 348 ARG A O 1
ATOM 2865 N N . ILE A 1 349 ? -21.053 32.779 24.120 1.00 59.56 349 ILE A N 1
ATOM 2866 C CA . ILE A 1 349 ? -19.983 31.892 23.665 1.00 59.56 349 ILE A CA 1
ATOM 2867 C C . ILE A 1 349 ? -19.541 32.366 22.282 1.00 59.56 349 ILE A C 1
ATOM 2869 O O . ILE A 1 349 ? -20.244 32.143 21.297 1.00 59.56 349 ILE A O 1
ATOM 2873 N N . ASP A 1 350 ? -18.374 33.006 22.217 1.00 57.16 350 ASP A N 1
ATOM 2874 C CA . ASP A 1 350 ? -17.754 33.397 20.953 1.00 57.16 350 ASP A CA 1
ATOM 2875 C C . ASP A 1 350 ? -16.984 32.214 20.335 1.00 57.16 350 ASP A C 1
ATOM 2877 O O . ASP A 1 350 ? -16.079 31.660 20.972 1.00 57.16 350 ASP A O 1
ATOM 2881 N N . PRO A 1 351 ? -17.285 31.820 19.083 1.00 54.84 351 PRO A N 1
ATOM 2882 C CA . PRO A 1 351 ? -16.688 30.643 18.448 1.00 54.84 351 PRO A CA 1
ATOM 2883 C C . PRO A 1 351 ? -15.193 30.794 18.119 1.00 54.84 351 PRO A C 1
ATOM 2885 O O . PRO A 1 351 ? -14.526 29.792 17.862 1.00 54.84 351 PRO A O 1
ATOM 2888 N N . THR A 1 352 ? -14.652 32.014 18.145 1.00 55.88 352 THR A N 1
ATOM 2889 C CA . THR A 1 352 ? -13.232 32.309 17.885 1.00 55.88 352 THR A CA 1
ATOM 2890 C C . THR A 1 352 ? -12.361 32.192 19.137 1.00 55.88 352 THR A C 1
ATOM 2892 O O . THR A 1 352 ? -11.221 31.742 19.049 1.00 55.88 352 THR A O 1
ATOM 2895 N N . THR A 1 353 ? -12.892 32.551 20.306 1.00 57.16 353 THR A N 1
ATOM 2896 C CA . THR A 1 353 ? -12.149 32.614 21.578 1.00 57.16 353 THR A CA 1
ATOM 2897 C C . THR A 1 353 ? -12.476 31.463 22.522 1.00 57.16 353 THR A C 1
ATOM 2899 O O . THR A 1 353 ? -11.608 31.032 23.279 1.00 57.16 353 THR A O 1
ATOM 2902 N N . ASN A 1 354 ? -13.696 30.922 22.481 1.00 56.84 354 ASN A N 1
ATOM 2903 C CA . ASN A 1 354 ? -14.100 29.801 23.321 1.00 56.84 354 ASN A CA 1
ATOM 2904 C C . ASN A 1 354 ? -15.016 28.849 22.537 1.00 56.84 354 ASN A C 1
ATOM 2906 O O . ASN A 1 354 ? -16.237 28.921 22.649 1.00 56.84 354 ASN A O 1
ATOM 2910 N N . PRO A 1 355 ? -14.451 27.904 21.763 1.00 56.66 355 PRO A N 1
ATOM 2911 C CA . PRO A 1 355 ? -15.222 27.033 20.876 1.00 56.66 355 PRO A CA 1
ATOM 2912 C C . PRO A 1 355 ? -16.087 25.992 21.615 1.00 56.66 355 PRO A C 1
ATOM 2914 O O . PRO A 1 355 ? -16.544 25.032 20.995 1.00 56.66 355 PRO A O 1
ATOM 2917 N N . GLY A 1 356 ? -16.255 26.101 22.941 1.00 54.91 356 GLY A N 1
ATOM 2918 C CA . GLY A 1 356 ? -17.119 25.236 23.751 1.00 54.91 356 GLY A CA 1
ATOM 2919 C C . GLY A 1 356 ? -16.738 23.751 23.741 1.00 54.91 356 GLY A C 1
ATOM 2920 O O . GLY A 1 356 ? -17.498 22.915 24.222 1.00 54.91 356 GLY A O 1
ATOM 2921 N N . ARG A 1 357 ? -15.578 23.386 23.176 1.00 56.97 357 ARG A N 1
ATOM 2922 C CA . ARG A 1 357 ? -15.260 21.983 22.878 1.00 56.97 357 ARG A CA 1
ATOM 2923 C C . ARG A 1 357 ? -14.709 21.187 24.055 1.00 56.97 357 ARG A C 1
ATOM 2925 O O . ARG A 1 357 ? -14.815 19.967 23.999 1.00 56.97 357 ARG A O 1
ATOM 2932 N N . ILE A 1 358 ? -14.138 21.805 25.096 1.00 48.31 358 ILE A N 1
ATOM 2933 C CA . ILE A 1 358 ? -13.643 21.077 26.280 1.00 48.31 358 ILE A CA 1
ATOM 2934 C C . ILE A 1 358 ? -13.668 21.985 27.525 1.00 48.31 358 ILE A C 1
ATOM 2936 O O . ILE A 1 358 ? -12.862 22.906 27.639 1.00 48.31 358 ILE A O 1
ATOM 2940 N N . LEU A 1 359 ? -14.529 21.681 28.503 1.00 51.78 359 LEU A N 1
ATOM 2941 C CA . LEU A 1 359 ? -14.316 22.104 29.893 1.00 51.78 359 LEU A CA 1
ATOM 2942 C C . LEU A 1 359 ? -13.290 21.146 30.508 1.00 51.78 359 LEU A C 1
ATOM 2944 O O . LEU A 1 359 ? -13.630 20.072 31.003 1.00 51.78 359 LEU A O 1
ATOM 2948 N N . THR A 1 360 ? -12.007 21.491 30.413 1.00 55.41 360 THR A N 1
ATOM 2949 C CA . THR A 1 360 ? -10.988 20.836 31.239 1.00 55.41 360 THR A CA 1
ATOM 2950 C C . THR A 1 360 ? -11.207 21.259 32.692 1.00 55.41 360 THR A C 1
ATOM 2952 O O . THR A 1 360 ? -11.688 22.360 32.959 1.00 55.41 360 THR A O 1
ATOM 2955 N N . ARG A 1 361 ? -10.832 20.408 33.654 1.00 45.88 361 ARG A N 1
ATOM 2956 C CA . ARG A 1 361 ? -10.899 20.737 35.090 1.00 45.88 361 ARG A CA 1
ATOM 2957 C C . ARG A 1 361 ? -10.214 22.076 35.414 1.00 45.88 361 ARG A C 1
ATOM 2959 O O . ARG A 1 361 ? -10.746 22.861 36.186 1.00 45.88 361 ARG A O 1
ATOM 2966 N N . SER A 1 362 ? -9.115 22.373 34.720 1.00 47.59 362 SER A N 1
ATOM 2967 C CA . SER A 1 362 ? -8.390 23.645 34.820 1.00 47.59 362 SER A CA 1
ATOM 2968 C C . SER A 1 362 ? -9.208 24.862 34.356 1.00 47.59 362 SER A C 1
ATOM 2970 O O . SER A 1 362 ? -9.055 25.934 34.930 1.00 47.59 362 SER A O 1
ATOM 2972 N N . ASN A 1 363 ? -10.108 24.714 33.376 1.00 49.88 363 ASN A N 1
ATOM 2973 C CA . ASN A 1 363 ? -10.980 25.807 32.925 1.00 49.88 363 ASN A CA 1
ATOM 2974 C C . ASN A 1 363 ? -12.128 26.074 33.911 1.00 49.88 363 ASN A C 1
ATOM 2976 O O . ASN A 1 363 ? -12.551 27.217 34.056 1.00 49.88 363 ASN A O 1
ATOM 2980 N N . TYR A 1 364 ? -12.618 25.040 34.602 1.00 55.00 364 TYR A N 1
ATOM 2981 C CA . TYR A 1 364 ? -13.627 25.198 35.655 1.00 55.00 364 TYR A CA 1
ATOM 2982 C C . TYR A 1 364 ? -13.039 25.880 36.899 1.00 55.00 364 TYR A C 1
ATOM 2984 O O . TYR A 1 364 ? -13.673 26.751 37.481 1.00 55.00 364 TYR A O 1
ATOM 2992 N N . GLU A 1 365 ? -11.801 25.538 37.266 1.00 59.59 365 GLU A N 1
ATOM 2993 C CA . GLU A 1 365 ? -11.098 26.136 38.410 1.00 59.59 365 GLU A CA 1
ATOM 2994 C C . GLU A 1 365 ? -10.713 27.613 38.176 1.00 59.59 365 GLU A C 1
ATOM 2996 O O . GLU A 1 365 ? -10.682 28.386 39.128 1.00 59.59 365 GLU A O 1
ATOM 3001 N N . MET A 1 366 ? -10.472 28.030 36.925 1.00 48.16 366 MET A N 1
ATOM 3002 C CA . MET A 1 366 ? -10.107 29.419 36.586 1.00 48.16 366 MET A CA 1
ATOM 3003 C C . MET A 1 366 ? -11.300 30.380 36.472 1.00 48.16 366 MET A C 1
ATOM 3005 O O . MET A 1 366 ? -11.154 31.560 36.778 1.00 48.16 366 MET A O 1
ATOM 3009 N N . TYR A 1 367 ? -12.462 29.903 36.014 1.00 53.00 367 TYR A N 1
ATOM 3010 C CA . TYR A 1 367 ? -13.598 30.769 35.654 1.00 53.00 367 TYR A CA 1
ATOM 3011 C C . TYR A 1 367 ? -14.905 30.431 36.386 1.00 53.00 367 TYR A C 1
ATOM 3013 O O . TYR A 1 367 ? -15.921 31.079 36.148 1.00 53.00 367 TYR A O 1
ATOM 3021 N N . GLY A 1 368 ? -14.904 29.425 37.264 1.00 45.38 368 GLY A N 1
ATOM 3022 C CA . GLY A 1 368 ? -16.051 29.063 38.091 1.00 45.38 368 GLY A CA 1
ATOM 3023 C C . GLY A 1 368 ? -16.107 29.878 39.382 1.00 45.38 368 GLY A C 1
ATOM 3024 O O . GLY A 1 368 ? -15.595 29.434 40.409 1.00 45.38 368 GLY A O 1
ATOM 3025 N N . LYS A 1 369 ? -16.748 31.048 39.337 1.00 38.19 369 LYS A N 1
ATOM 3026 C CA . LYS A 1 369 ? -17.375 31.677 40.506 1.00 38.19 369 LYS A CA 1
ATOM 3027 C C . LYS A 1 369 ? -18.821 32.007 40.193 1.00 38.19 369 LYS A C 1
ATOM 3029 O O . LYS A 1 369 ? -19.060 32.523 39.079 1.00 38.19 369 LYS A O 1
#

Foldseek 3Di:
DDDDDDDDDPDDDPVVVVVVVVVVVVVVVVVVVVVVVVVVVVVVVVVVVVVVVVVVVVVVVVVVVVVVVVVVVVVPDPDDDDPPVPPDPPVNVVVVVVVVPDDDPPPDPPDPPPPPPPPQDPCNPPCNVVVVVVCVVVVVVVVVVVVLLVVLVVLVVVVVVVVVVVVVVVVVVVVVCVCPPPVNVVVVVVVVVVVCVVPVVVVVVVVVVVVVVVVVVVVVVVDPDPPCVVVVVVVVVVVVLVVVQDVVLVVLLLVVCLVPNLPLCVSVVVVVPADSVSSVVCCVSCCVPVVSVVSHDDDPPPPPPDDDPPDDDDPVVSVVVVNDDPVVVVVVVVPVPDFDADPVPRHGADCVPHVVPDPDVVNCVVPPD

Secondary structure (DSSP, 8-state):
---PPPP------HHHHHHHHHHHHHHHHHHHHHHHHHHHHHHHHHHHHHHHHHHHHHHHHHHHHHHHHHHHHTT--------TTS-S-HHHHHHHHHHHHS--S-S--S-----------TTTSTTHHHHHHHHHHHHHHHHHHHHHHHHHHHHHHHHHHHHHHHHHHHHHHHHHHHHT-HHHHHHHHHHHHHHHHH-HHHHHHHHHHHHHHHHHHHHTTT-TT-S-HHHHHHHHHHHHHHHTS-HHHHHHHHHHHHHH-S-HHHHHTT-TT--HHHHHHHHHHHTTTS-HHHHS----PPPPS---PPPPPPHHHHHHTT-S-THHHHHHHHHTTS--B-TTT--B--TTT--S----HHHHHHH--

Organism: Ancylostoma caninum (NCBI:txid29170)

InterPro domains:
  IPR001005 SANT/Myb domain [PF00249] (244-284)
  IPR001005 SANT/Myb domain [SM00717] (241-289)
  IPR009057 Homedomain-like superfamily [SSF46689] (239-292)
  IPR017884 SANT domain [PS51293] (240-291)
  IPR051571 Nuclear receptor corepressor [PTHR13992] (234-303)

Radius of gyration: 41.16 Å; chains: 1; bounding box: 75×70×149 Å

Sequence (369 aa):
MKIDPSPGATALSEKETEELFPVLCKFQQAEKKATSDRLEAIEKDRKQADQQVEALTKRRERLKNIKKESEQEVKDVPNGETDERENIPLWQRIIAENKKRSPGKSRLAQKRPAQEVLFFEPVDAPGMSDLLKKQRTFGPKLRQMVEFRHRVKVACYKYNDEFYSTCMRDFLRKTERWENSPKKTARDLRNREIFERAFPEMKRTREEKERSCRNDRISLRGQDNSDDQAGSSEKVRIETFLASWTDEEKTLFRERLAAVGKNYANIAMFLENKTVKDCVLYYYLCKKRENFKAVIPKRKRKLAKTYKPPVMPTPEELAMYQLVPQDALTEAQSSASQDSKCVMCQLRIDPTTNPGRILTRSNYEMYGK

pLDDT: mean 72.78, std 17.86, range [36.69, 97.44]